Protein AF-A0A1G5RJB8-F1 (afdb_monomer_lite)

InterPro domains:
  IPR000477 Reverse transcriptase domain [PS50878] (1-138)

Organism: NCBI:txid1156985

Foldseek 3Di:
DDPVVVCPVVPDDDDDDDDPDDDDPDDDDDDDDDDDDDDPDPFAQDQDDPPPPCNQVVLVVQLVQLVVQLVVQADPAKDWDDDRLFIDIDHDDLCRRVRSVVSSQVSCCPRPNHRHHDDDPDHDDDQQVWDDDPQWTWHWDDDPPDIDIQIHGHVVLLVVLLVVVLVLLVQLAPDPPHDPVSNVVSLVVNLVSLVVSLVSRVVHPCSLVSSVVSVCVSCVPPDPVSVVSVVVSSVVVD

pLDDT: mean 75.1, std 18.89, range [25.67, 95.25]

Radius of gyration: 23.33 Å; chains: 1; bounding box: 45×63×60 Å

Sequence (238 aa):
MSPTNILHEQLHMLPRAVVESSVLSSGVLMRTSGGAALSRNLLDRFGVPQGSALSSFLSEYIVGQIMSEAETLALCGQVMIAYCDNIAVFGQNREDVNSLAEPLVSAARCSPYGAFRLRRTQSTRHISQGFIFLGYRLKWHSEGRNSYVEVDVADRKKEQFQAKIAELLPHCRFTRNVTRDVREQAMQEVKGYVLGWAEAFKRADDIKGLVRELLEEVLYEETAATQFAFRSILRSLT

Secondary structure (DSSP, 8-state):
--HHHHHHHHS-----------------PPP--------S-TT--PPPPTT-TTHHHHHHHHHHHHHHHHHHTSPSS-EEEEETTEEEEE-SSHHHHHHTHHHHHHHHHH-TT--------S----TTT-EEETTEEEEEEEETTEEEEEEEE-HHHHHHHHHHHHHHHHHHS--TTS-HHHHHHHHHHHHHHHHHHHHHTTTSTTHHHHHHHHHHHHTTTS-HHHHHHHHHHHHTT-

Structure (mmCIF, N/CA/C/O backbone):
data_AF-A0A1G5RJB8-F1
#
_entry.id   AF-A0A1G5RJB8-F1
#
loop_
_atom_site.group_PDB
_atom_site.id
_atom_site.type_symbol
_atom_site.label_atom_id
_atom_site.label_alt_id
_atom_site.label_comp_id
_atom_site.label_asym_id
_atom_site.label_entity_id
_atom_site.label_seq_id
_atom_site.pdbx_PDB_ins_code
_atom_site.Cartn_x
_atom_site.Cartn_y
_atom_site.Cartn_z
_atom_site.occupancy
_atom_site.B_iso_or_equiv
_atom_site.auth_seq_id
_atom_site.auth_comp_id
_atom_site.auth_asym_id
_atom_site.auth_atom_id
_atom_site.pdbx_PDB_model_num
ATOM 1 N N . MET A 1 1 ? -0.603 -16.092 -17.360 1.00 41.19 1 MET A N 1
ATOM 2 C CA . MET A 1 1 ? -0.872 -14.653 -17.144 1.00 41.19 1 MET A CA 1
ATOM 3 C C . MET A 1 1 ? 0.359 -14.041 -16.501 1.00 41.19 1 MET A C 1
ATOM 5 O O . MET A 1 1 ? 0.921 -14.685 -15.623 1.00 41.19 1 MET A O 1
ATOM 9 N N . SER A 1 2 ? 0.835 -12.885 -16.970 1.00 36.28 2 SER A N 1
ATOM 10 C CA . SER A 1 2 ? 2.014 -12.243 -16.376 1.00 36.28 2 SER A CA 1
ATOM 11 C C . SER A 1 2 ? 1.648 -11.562 -15.046 1.00 36.28 2 SER A C 1
ATOM 13 O O . SER A 1 2 ? 0.521 -11.079 -14.904 1.00 36.28 2 SER A O 1
ATOM 15 N N . PRO A 1 3 ? 2.584 -11.466 -14.082 1.00 41.78 3 PRO A N 1
ATOM 16 C CA . PRO A 1 3 ? 2.379 -10.730 -12.828 1.00 41.78 3 PRO A CA 1
ATOM 17 C C . PRO A 1 3 ? 1.938 -9.275 -13.048 1.00 41.78 3 PRO A C 1
ATOM 19 O O . PRO A 1 3 ? 1.193 -8.709 -12.253 1.00 41.78 3 PRO A O 1
ATOM 22 N N . THR A 1 4 ? 2.370 -8.684 -14.161 1.00 46.88 4 THR A N 1
ATOM 23 C CA . THR A 1 4 ? 2.036 -7.321 -14.574 1.00 46.88 4 THR A CA 1
ATOM 24 C C . THR A 1 4 ? 0.564 -7.165 -14.925 1.00 46.88 4 THR A C 1
ATOM 26 O O . THR A 1 4 ? -0.051 -6.204 -14.477 1.00 46.88 4 THR A O 1
ATOM 29 N N . ASN A 1 5 ? -0.031 -8.134 -15.624 1.00 44.84 5 ASN A N 1
ATOM 30 C CA . ASN A 1 5 ? -1.451 -8.083 -15.975 1.00 44.84 5 ASN A CA 1
ATOM 31 C C . ASN A 1 5 ? -2.337 -8.189 -14.727 1.00 44.84 5 ASN A C 1
ATOM 33 O O . ASN A 1 5 ? -3.339 -7.495 -14.632 1.00 44.84 5 ASN A O 1
ATOM 37 N N . ILE A 1 6 ? -1.923 -8.974 -13.728 1.00 51.41 6 ILE A N 1
ATOM 38 C CA . ILE A 1 6 ? -2.662 -9.125 -12.466 1.00 51.41 6 ILE A CA 1
ATOM 39 C C . ILE A 1 6 ? -2.595 -7.839 -11.636 1.00 51.41 6 ILE A C 1
ATOM 41 O O . ILE A 1 6 ? -3.611 -7.405 -11.105 1.00 51.41 6 ILE A O 1
ATOM 45 N N . LEU A 1 7 ? -1.434 -7.182 -11.558 1.00 48.56 7 LEU A N 1
ATOM 46 C CA . LEU A 1 7 ? -1.316 -5.894 -10.863 1.00 48.56 7 LEU A CA 1
ATOM 47 C C . LEU A 1 7 ? -2.134 -4.795 -11.557 1.00 48.56 7 LEU A C 1
ATOM 49 O O . LEU A 1 7 ? -2.772 -3.996 -10.876 1.00 48.56 7 LEU A O 1
ATOM 53 N N . HIS A 1 8 ? -2.170 -4.796 -12.891 1.00 49.69 8 HIS A N 1
ATOM 54 C CA . HIS A 1 8 ? -2.945 -3.841 -13.683 1.00 49.69 8 HIS A CA 1
ATOM 55 C C . HIS A 1 8 ? -4.465 -4.075 -13.589 1.00 49.69 8 HIS A C 1
ATOM 57 O O . HIS A 1 8 ? -5.236 -3.120 -13.574 1.00 49.69 8 HIS A O 1
ATOM 63 N N . GLU A 1 9 ? -4.907 -5.335 -13.498 1.00 51.09 9 GLU A N 1
ATOM 64 C CA . GLU A 1 9 ? -6.321 -5.712 -13.342 1.00 51.09 9 GLU A CA 1
ATOM 65 C C . GLU A 1 9 ? -6.813 -5.569 -11.891 1.00 51.09 9 GLU A C 1
ATOM 67 O O . GLU A 1 9 ? -7.968 -5.220 -11.644 1.00 51.09 9 GLU A O 1
ATOM 72 N N . GLN A 1 10 ? -5.952 -5.810 -10.898 1.00 48.25 10 GLN A N 1
ATOM 73 C CA . GLN A 1 10 ? -6.327 -5.746 -9.482 1.00 48.25 10 GLN A CA 1
ATOM 74 C C . GLN A 1 10 ? -6.179 -4.344 -8.875 1.00 48.25 10 GLN A C 1
ATOM 76 O O . GLN A 1 10 ? -6.806 -4.040 -7.858 1.00 48.25 10 GLN A O 1
ATOM 81 N N . LEU A 1 11 ? -5.429 -3.440 -9.496 1.00 42.50 11 LEU A N 1
ATOM 82 C CA . LEU A 1 11 ? -5.360 -2.038 -9.092 1.00 42.50 11 LEU A CA 1
ATOM 83 C C . LEU A 1 11 ? -6.133 -1.204 -10.115 1.00 42.50 11 LEU A C 1
ATOM 85 O O . LEU A 1 11 ? -5.550 -0.608 -11.012 1.00 42.50 11 LEU A O 1
ATOM 89 N N . HIS A 1 12 ? -7.467 -1.185 -9.997 1.00 39.94 12 HIS A N 1
ATOM 90 C CA . HIS A 1 12 ? -8.304 -0.327 -10.836 1.00 39.94 12 HIS A CA 1
ATOM 91 C C . HIS A 1 12 ? -7.813 1.122 -10.722 1.00 39.94 12 HIS A C 1
ATOM 93 O O . HIS A 1 12 ? -7.956 1.748 -9.669 1.00 39.94 12 HIS A O 1
ATOM 99 N N . MET A 1 13 ? -7.265 1.659 -11.814 1.00 40.34 13 MET A N 1
ATOM 100 C CA . MET A 1 13 ? -7.049 3.091 -11.957 1.00 40.34 13 MET A CA 1
ATOM 101 C C . MET A 1 13 ? -8.421 3.760 -11.931 1.00 40.34 13 MET A C 1
ATOM 103 O O . MET A 1 13 ? -9.239 3.561 -12.829 1.00 40.34 13 MET A O 1
ATOM 107 N N . LEU A 1 14 ? -8.713 4.515 -10.876 1.00 38.12 14 LEU A N 1
ATOM 108 C CA . LEU A 1 14 ? -9.891 5.372 -10.863 1.00 38.12 14 LEU A CA 1
ATOM 109 C C . LEU A 1 14 ? -9.617 6.546 -11.811 1.00 38.12 14 LEU A C 1
ATOM 111 O O . LEU A 1 14 ? -8.702 7.324 -11.532 1.00 38.12 14 LEU A O 1
ATOM 115 N N . PRO A 1 15 ? -10.395 6.740 -12.891 1.00 39.59 15 PRO A N 1
ATOM 116 C CA . PRO A 1 15 ? -10.283 7.959 -13.662 1.00 39.59 15 PRO A CA 1
ATOM 117 C C . PRO A 1 15 ? -10.956 9.057 -12.839 1.00 39.59 15 PRO A C 1
ATOM 119 O O . PRO A 1 15 ? -12.180 9.091 -12.698 1.00 39.59 15 PRO A O 1
ATOM 122 N N . ARG A 1 16 ? -10.172 9.966 -12.258 1.00 39.16 16 ARG A N 1
ATOM 123 C CA . ARG A 1 16 ? -10.708 11.243 -11.785 1.00 39.16 16 ARG A CA 1
ATOM 124 C C . ARG A 1 16 ? -10.115 12.373 -12.613 1.00 39.16 16 ARG A C 1
ATOM 126 O O . ARG A 1 16 ? -8.952 12.714 -12.455 1.00 39.16 16 ARG A O 1
ATOM 133 N N . ALA A 1 17 ? -11.017 12.949 -13.408 1.00 39.84 17 ALA A N 1
ATOM 134 C CA . ALA A 1 17 ? -10.921 14.164 -14.212 1.00 39.84 17 ALA A CA 1
ATOM 135 C C . ALA A 1 17 ? -10.428 13.981 -15.659 1.00 39.84 17 ALA A C 1
ATOM 137 O O . ALA A 1 17 ? -9.239 13.918 -15.948 1.00 39.84 17 ALA A O 1
ATOM 138 N N . VAL A 1 18 ? -11.402 13.986 -16.575 1.00 38.38 18 VAL A N 1
ATOM 139 C CA . VAL A 1 18 ? -11.222 14.417 -17.965 1.00 38.38 18 VAL A CA 1
ATOM 140 C C . VAL A 1 18 ? -11.016 15.931 -17.929 1.00 38.38 18 VAL A C 1
ATOM 142 O O . VAL A 1 18 ? -11.872 16.655 -17.422 1.00 38.38 18 VAL A O 1
ATOM 145 N N . VAL A 1 19 ? -9.883 16.416 -18.427 1.00 36.91 19 VAL A N 1
ATOM 146 C CA . VAL A 1 19 ? -9.659 17.851 -18.638 1.00 36.91 19 VAL A CA 1
ATOM 147 C C . VAL A 1 19 ? -9.897 18.132 -20.120 1.00 36.91 19 VAL A C 1
ATOM 149 O O . VAL A 1 19 ? -9.091 17.739 -20.956 1.00 36.91 19 VAL A O 1
ATOM 152 N N . GLU A 1 20 ? -11.017 18.783 -20.449 1.00 32.12 20 GLU A N 1
ATOM 153 C CA . GLU A 1 20 ? -11.415 19.081 -21.839 1.00 32.12 20 GLU A CA 1
ATOM 154 C C . GLU A 1 20 ? -10.656 20.267 -22.469 1.00 32.12 20 GLU A C 1
ATOM 156 O O . GLU A 1 20 ? -10.606 20.368 -23.690 1.00 32.12 20 GLU A O 1
ATOM 161 N N . SER A 1 21 ? -10.005 21.144 -21.690 1.00 25.67 21 SER A N 1
ATOM 162 C CA . SER A 1 21 ? -8.920 22.020 -22.178 1.00 25.67 21 SER A CA 1
ATOM 163 C C . SER A 1 21 ? -8.155 22.678 -21.022 1.00 25.67 21 SER A C 1
ATOM 165 O O . SER A 1 21 ? -8.685 22.846 -19.922 1.00 25.67 21 SER A O 1
ATOM 167 N N . SER A 1 22 ? -6.904 23.083 -21.257 1.00 30.44 22 SER A N 1
ATOM 168 C CA . SER A 1 22 ? -6.143 23.957 -20.352 1.00 30.44 22 SER A CA 1
ATOM 169 C C . SER A 1 22 ? -5.130 24.781 -21.148 1.00 30.44 22 SER A C 1
ATOM 171 O O . SER A 1 22 ? -4.275 24.222 -21.830 1.00 30.44 22 SER A O 1
ATOM 173 N N . VAL A 1 23 ? -5.234 26.111 -21.066 1.00 26.94 23 VAL A N 1
ATOM 174 C CA . VAL A 1 23 ? -4.373 27.085 -21.759 1.00 26.94 23 VAL A CA 1
ATOM 175 C C . VAL A 1 23 ? -3.827 28.080 -20.732 1.00 26.94 23 VAL A C 1
ATOM 177 O O . VAL A 1 23 ? -4.581 28.575 -19.898 1.00 26.94 23 VAL A O 1
ATOM 180 N N . LEU A 1 24 ? -2.535 28.410 -20.810 1.00 29.48 24 LEU A N 1
ATOM 181 C CA . LEU A 1 24 ? -1.914 29.517 -20.072 1.00 29.48 24 LEU A CA 1
ATOM 182 C C . LEU A 1 24 ? -1.264 30.475 -21.075 1.00 29.48 24 LEU A C 1
ATOM 184 O O . LEU A 1 24 ? -0.387 30.062 -21.830 1.00 29.48 24 LEU A O 1
ATOM 188 N N . SER A 1 25 ? -1.688 31.743 -21.085 1.00 34.19 25 SER A N 1
ATOM 189 C CA . SER A 1 25 ? -1.164 32.758 -22.015 1.00 34.19 25 SER A CA 1
ATOM 190 C C . SER A 1 25 ? 0.020 33.569 -21.468 1.00 34.19 25 SER A C 1
ATOM 192 O O . SER A 1 25 ? 0.812 34.045 -22.268 1.00 34.19 25 SER A O 1
ATOM 194 N N . SER A 1 26 ? 0.198 33.703 -20.146 1.00 42.53 26 SER A N 1
ATOM 195 C CA . SER A 1 26 ? 1.423 34.206 -19.480 1.00 42.53 26 SER A CA 1
ATOM 196 C C . SER A 1 26 ? 1.192 34.377 -17.970 1.00 42.53 26 SER A C 1
ATOM 198 O O . SER A 1 26 ? 0.084 34.742 -17.586 1.00 42.53 26 SER A O 1
ATOM 200 N N . GLY A 1 27 ? 2.238 34.247 -17.136 1.00 36.59 27 GLY A N 1
ATOM 201 C CA . GLY A 1 27 ? 2.328 34.991 -15.864 1.00 36.59 27 GLY A CA 1
ATOM 202 C C . GLY A 1 27 ? 2.711 34.210 -14.597 1.00 36.59 27 GLY A C 1
ATOM 203 O O . GLY A 1 27 ? 1.860 33.615 -13.955 1.00 36.59 27 GLY A O 1
ATOM 204 N N . VAL A 1 28 ? 3.999 34.292 -14.238 1.00 41.47 28 VAL A N 1
ATOM 205 C CA . VAL A 1 28 ? 4.598 34.379 -12.882 1.00 41.47 28 VAL A CA 1
ATOM 206 C C . VAL A 1 28 ? 3.906 33.636 -11.718 1.00 41.47 28 VAL A C 1
ATOM 208 O O . VAL A 1 28 ? 2.878 34.064 -11.201 1.00 41.47 28 VAL A O 1
ATOM 211 N N . LEU A 1 29 ? 4.578 32.607 -11.186 1.00 39.56 29 LEU A N 1
ATOM 212 C CA . LEU A 1 29 ? 4.237 31.974 -9.905 1.00 39.56 29 LEU A CA 1
ATOM 213 C C . LEU A 1 29 ? 4.783 32.784 -8.714 1.00 39.56 29 LEU A C 1
ATOM 215 O O . LEU A 1 29 ? 5.968 33.115 -8.650 1.00 39.56 29 LEU A O 1
ATOM 219 N N . MET A 1 30 ? 3.885 33.110 -7.783 1.00 35.19 30 MET A N 1
ATOM 220 C CA . MET A 1 30 ? 4.123 33.922 -6.588 1.00 35.19 30 MET A CA 1
ATOM 221 C C . MET A 1 30 ? 5.017 33.256 -5.527 1.00 35.19 30 MET A C 1
ATOM 223 O O . MET A 1 30 ? 5.038 32.039 -5.360 1.00 35.19 30 MET A O 1
ATOM 227 N N . ARG A 1 31 ? 5.705 34.125 -4.770 1.00 36.84 31 ARG A N 1
ATOM 228 C CA . ARG A 1 31 ? 6.511 33.863 -3.565 1.00 36.84 31 ARG A CA 1
ATOM 229 C C . ARG A 1 31 ? 5.706 33.216 -2.432 1.00 36.84 31 ARG A C 1
ATOM 231 O O . ARG A 1 31 ? 4.633 33.704 -2.092 1.00 36.84 31 ARG A O 1
ATOM 238 N N . THR A 1 32 ? 6.347 32.304 -1.700 1.00 35.38 32 THR A N 1
ATOM 239 C CA . THR A 1 32 ? 6.078 32.075 -0.269 1.00 35.38 32 THR A CA 1
ATOM 240 C C . THR A 1 32 ? 7.332 32.385 0.551 1.00 35.38 32 THR A C 1
ATOM 242 O O . THR A 1 32 ? 8.445 32.004 0.197 1.00 35.38 32 THR A O 1
ATOM 245 N N . SER A 1 33 ? 7.140 33.150 1.620 1.00 37.06 33 SER A N 1
ATOM 246 C CA . SER A 1 33 ? 8.139 33.723 2.524 1.00 37.06 33 SER A CA 1
ATOM 247 C C . SER A 1 33 ? 8.820 32.695 3.438 1.00 37.06 33 SER A C 1
ATOM 249 O O . SER A 1 33 ? 8.134 31.946 4.127 1.00 37.06 33 SER A O 1
ATOM 251 N N . GLY A 1 34 ? 10.156 32.746 3.518 1.00 31.97 34 GLY A N 1
ATOM 252 C CA . GLY A 1 34 ? 10.977 32.026 4.504 1.00 31.97 34 GLY A CA 1
ATOM 253 C C . GLY A 1 34 ? 12.479 32.160 4.212 1.00 31.97 34 GLY A C 1
ATOM 254 O O . GLY A 1 34 ? 12.969 31.586 3.250 1.00 31.97 34 GLY A O 1
ATOM 255 N N . GLY A 1 35 ? 13.182 32.975 5.001 1.00 31.83 35 GLY A N 1
ATOM 256 C CA . GLY A 1 35 ? 14.553 33.477 4.808 1.00 31.83 35 GLY A CA 1
ATOM 257 C C . GLY A 1 35 ? 15.685 32.486 4.468 1.00 31.83 35 GLY A C 1
ATOM 258 O O . GLY A 1 35 ? 15.974 31.565 5.217 1.00 31.83 35 GLY A O 1
ATOM 259 N N . ALA A 1 36 ? 16.373 32.822 3.371 1.00 36.00 36 ALA A N 1
ATOM 260 C CA . ALA A 1 36 ? 17.824 32.936 3.160 1.00 36.00 36 ALA A CA 1
ATOM 261 C C . ALA A 1 36 ? 18.797 31.792 3.535 1.00 36.00 36 ALA A C 1
ATOM 263 O O . ALA A 1 36 ? 19.291 31.708 4.654 1.00 36.00 36 ALA A O 1
ATOM 264 N N . ALA A 1 37 ? 19.300 31.125 2.489 1.00 33.66 37 ALA A N 1
ATOM 265 C CA . ALA A 1 37 ? 20.739 31.065 2.212 1.00 33.66 37 ALA A CA 1
ATOM 266 C C . ALA A 1 37 ? 20.953 31.037 0.687 1.00 33.66 37 ALA A C 1
ATOM 268 O O . ALA A 1 37 ? 20.651 30.058 0.010 1.00 33.66 37 ALA A O 1
ATOM 269 N N . LEU A 1 38 ? 21.435 32.153 0.137 1.00 43.19 38 LEU A N 1
ATOM 270 C CA . LEU A 1 38 ? 21.856 32.275 -1.257 1.00 43.19 38 LEU A CA 1
ATOM 271 C C . LEU A 1 38 ? 23.136 31.454 -1.460 1.00 43.19 38 LEU A C 1
ATOM 273 O O . LEU A 1 38 ? 24.225 31.905 -1.117 1.00 43.19 38 LEU A O 1
ATOM 277 N N . SER A 1 39 ? 23.006 30.260 -2.035 1.00 33.78 39 SER A N 1
ATOM 278 C CA . SER A 1 39 ? 24.122 29.527 -2.631 1.00 33.78 39 SER A CA 1
ATOM 279 C C . SER A 1 39 ? 23.684 28.933 -3.969 1.00 33.78 39 SER A C 1
ATOM 281 O O . SER A 1 39 ? 22.537 28.533 -4.149 1.00 33.78 39 SER A O 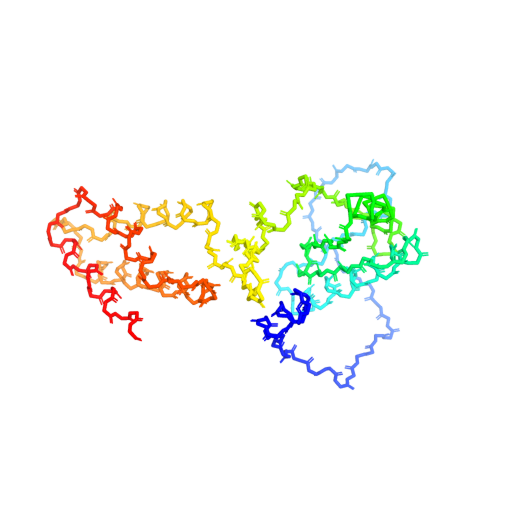1
ATOM 283 N N . ARG A 1 40 ? 24.590 28.986 -4.942 1.00 34.50 40 ARG A N 1
ATOM 284 C CA . ARG A 1 40 ? 24.396 28.813 -6.389 1.00 34.50 40 ARG A CA 1
ATOM 285 C C . ARG A 1 40 ? 23.768 27.467 -6.805 1.00 34.50 40 ARG A C 1
ATOM 287 O O . ARG A 1 40 ? 24.491 26.606 -7.278 1.00 34.50 40 ARG A O 1
ATOM 294 N N . ASN A 1 41 ? 22.444 27.325 -6.724 1.00 35.28 41 ASN A N 1
ATOM 295 C CA . ASN A 1 41 ? 21.658 26.294 -7.424 1.00 35.28 41 ASN A CA 1
ATOM 296 C C . ASN A 1 41 ? 20.288 26.870 -7.834 1.00 35.28 41 ASN A C 1
ATOM 298 O O . ASN A 1 41 ? 19.253 26.548 -7.265 1.00 35.28 41 ASN A O 1
ATOM 302 N N . LEU A 1 42 ? 20.266 27.747 -8.841 1.00 37.88 42 LEU A N 1
ATOM 303 C CA . LEU A 1 42 ? 19.040 28.344 -9.407 1.00 37.88 42 LEU A CA 1
ATOM 304 C C . LEU A 1 42 ? 18.163 27.348 -10.208 1.00 37.88 42 LEU A C 1
ATOM 306 O O . LEU A 1 42 ? 17.279 27.768 -10.950 1.00 37.88 42 LEU A O 1
ATOM 310 N N . LEU A 1 43 ? 18.404 26.040 -10.079 1.00 44.38 43 LEU A N 1
ATOM 311 C CA . LEU A 1 43 ? 17.702 24.971 -10.800 1.00 44.38 43 LEU A CA 1
ATOM 312 C C . LEU A 1 43 ? 16.994 23.964 -9.884 1.00 44.38 43 LEU A C 1
ATOM 314 O O . LEU A 1 43 ? 16.414 23.006 -10.395 1.00 44.38 43 LEU A O 1
ATOM 318 N N . ASP A 1 44 ? 16.963 24.187 -8.568 1.00 41.81 44 ASP A N 1
ATOM 319 C CA . ASP A 1 44 ? 16.026 23.457 -7.711 1.00 41.81 44 ASP A CA 1
ATOM 320 C C . ASP A 1 44 ? 14.625 24.034 -7.948 1.00 41.81 44 ASP A C 1
ATOM 322 O O . ASP A 1 44 ? 14.177 24.982 -7.300 1.00 41.81 44 ASP A O 1
ATOM 326 N N . ARG A 1 45 ? 13.941 23.496 -8.965 1.00 55.28 45 ARG A N 1
ATOM 327 C CA . ARG A 1 45 ? 12.518 23.749 -9.186 1.00 55.28 45 ARG A CA 1
ATOM 328 C C . ARG A 1 45 ? 11.780 23.255 -7.944 1.00 55.28 45 ARG A C 1
ATOM 330 O O . ARG A 1 45 ? 11.809 22.068 -7.628 1.00 55.28 45 ARG A O 1
ATOM 337 N N . PHE A 1 46 ? 11.174 24.182 -7.208 1.00 60.81 46 PHE A N 1
ATOM 338 C CA . PHE A 1 46 ? 10.405 23.860 -6.011 1.00 60.81 46 PHE A CA 1
ATOM 339 C C . PHE A 1 46 ? 9.270 22.884 -6.349 1.00 60.81 46 PHE A C 1
ATOM 341 O O . PHE A 1 46 ? 8.655 22.975 -7.413 1.00 60.81 46 PHE A O 1
ATOM 348 N N . GLY A 1 47 ? 9.017 21.940 -5.439 1.00 63.91 47 GLY A N 1
ATOM 349 C CA . GLY A 1 47 ? 7.992 20.912 -5.609 1.00 63.91 47 GLY A CA 1
ATOM 350 C C . GLY A 1 47 ? 6.583 21.489 -5.765 1.00 63.91 47 GLY A C 1
ATOM 351 O O . GLY A 1 47 ? 6.292 22.612 -5.349 1.00 63.91 47 GLY A O 1
ATOM 352 N N . VAL A 1 48 ? 5.687 20.698 -6.354 1.00 69.44 48 VAL A N 1
ATOM 353 C CA . VAL A 1 48 ? 4.266 21.051 -6.445 1.00 69.44 48 VAL A CA 1
ATOM 354 C C . VAL A 1 48 ? 3.660 21.054 -5.033 1.00 69.44 48 VAL A C 1
ATOM 356 O O . VAL A 1 48 ? 3.926 20.121 -4.270 1.00 69.44 48 VAL A O 1
ATOM 359 N N . PRO A 1 49 ? 2.833 22.053 -4.661 1.00 72.94 49 PRO A N 1
ATOM 360 C CA . PRO A 1 49 ? 2.145 22.056 -3.375 1.00 72.94 49 PRO A CA 1
ATOM 361 C C . PRO A 1 49 ? 1.361 20.759 -3.142 1.00 72.94 49 PRO A C 1
ATOM 363 O O . PRO A 1 49 ? 0.505 20.381 -3.951 1.00 72.94 49 PRO A O 1
ATOM 366 N N . GLN A 1 50 ? 1.644 20.089 -2.022 1.00 71.12 50 GLN A N 1
ATOM 367 C CA . GLN A 1 50 ? 0.909 18.896 -1.607 1.00 71.12 50 GLN A CA 1
ATOM 368 C C . GLN A 1 50 ? -0.558 19.259 -1.347 1.00 71.12 50 GLN A C 1
ATOM 370 O O . GLN A 1 50 ? -0.851 20.235 -0.660 1.00 71.12 50 GLN A O 1
ATOM 375 N N . GLY A 1 51 ? -1.479 18.485 -1.925 1.00 71.44 51 GLY A N 1
ATOM 376 C CA . GLY A 1 51 ? -2.922 18.733 -1.837 1.00 71.44 51 GLY A CA 1
ATOM 377 C C . GLY A 1 51 ? -3.510 19.535 -3.003 1.00 71.44 51 GLY A C 1
ATOM 378 O O . GLY A 1 51 ? -4.728 19.674 -3.080 1.00 71.44 51 GLY A O 1
ATOM 379 N N . SER A 1 52 ? -2.691 20.015 -3.948 1.00 79.31 52 SER A N 1
ATOM 380 C CA . SER A 1 52 ? -3.208 20.543 -5.218 1.00 79.31 52 SER A CA 1
ATOM 381 C C . SER A 1 52 ? -3.855 19.423 -6.037 1.00 79.31 52 SER A C 1
ATOM 383 O O . SER A 1 52 ? -3.274 18.344 -6.169 1.00 79.31 52 SER A O 1
ATOM 385 N N . ALA A 1 53 ? -5.010 19.689 -6.652 1.00 78.50 53 ALA A N 1
ATOM 386 C CA . ALA A 1 53 ? -5.707 18.724 -7.508 1.00 78.50 53 ALA A CA 1
ATOM 387 C C . ALA A 1 53 ? -4.839 18.223 -8.680 1.00 78.50 53 ALA A C 1
ATOM 389 O O . ALA A 1 53 ? -4.993 17.089 -9.118 1.00 78.50 53 ALA A O 1
ATOM 390 N N . LEU A 1 54 ? -3.895 19.046 -9.153 1.00 81.75 54 LEU A N 1
ATOM 391 C CA . LEU A 1 54 ? -2.975 18.694 -10.239 1.00 81.75 54 LEU A CA 1
ATOM 392 C C . LEU A 1 54 ? -1.700 17.989 -9.758 1.00 81.75 54 LEU A C 1
ATOM 394 O O . LEU A 1 54 ? -0.939 17.487 -10.580 1.00 81.75 54 LEU A O 1
ATOM 398 N N . SER A 1 55 ? -1.434 17.951 -8.449 1.00 80.75 55 SER A N 1
ATOM 399 C CA . SER A 1 55 ? -0.173 17.408 -7.926 1.00 80.75 55 SER A CA 1
ATOM 400 C C . SER A 1 55 ? -0.000 15.914 -8.206 1.00 80.75 55 SER A C 1
ATOM 402 O O . SER A 1 55 ? 1.098 15.499 -8.576 1.00 80.75 55 SER A O 1
ATOM 404 N N . SER A 1 56 ? -1.069 15.118 -8.107 1.00 81.06 56 SER A N 1
ATOM 405 C CA . SER A 1 56 ? -1.047 13.684 -8.427 1.00 81.06 56 SER A CA 1
ATOM 406 C C . SER A 1 56 ? -0.802 13.439 -9.913 1.00 81.06 56 SER A C 1
ATOM 408 O O . SER A 1 56 ? 0.088 12.668 -10.257 1.00 81.06 56 SER A O 1
ATOM 410 N N . PHE A 1 57 ? -1.520 14.157 -10.782 1.00 84.31 57 PHE A N 1
ATOM 411 C CA . PHE A 1 57 ? -1.360 14.057 -12.233 1.00 84.31 57 PHE A CA 1
ATOM 412 C C . PHE A 1 57 ? 0.061 14.421 -12.674 1.00 84.31 57 PHE A C 1
ATOM 414 O O . PHE A 1 57 ? 0.693 13.686 -13.426 1.00 84.31 57 PHE A O 1
ATOM 421 N N . LEU A 1 58 ? 0.596 15.537 -12.169 1.00 84.81 58 LEU A N 1
ATOM 422 C CA . LEU A 1 58 ? 1.962 15.952 -12.481 1.00 84.81 58 LEU A CA 1
ATOM 423 C C . LEU A 1 58 ? 2.990 14.935 -11.978 1.00 84.81 58 LEU A C 1
ATOM 425 O O . LEU A 1 58 ? 3.958 14.666 -12.681 1.00 84.81 58 LEU A O 1
ATOM 429 N N . SER A 1 59 ? 2.777 14.352 -10.795 1.00 84.56 59 SER A N 1
ATOM 430 C CA . SER A 1 59 ? 3.676 13.325 -10.253 1.00 84.56 59 SER A CA 1
ATOM 431 C C . SER A 1 59 ? 3.704 12.082 -11.142 1.00 84.56 59 SER A C 1
ATOM 433 O O . SER A 1 59 ? 4.781 11.592 -11.470 1.00 84.56 59 SER A O 1
ATOM 435 N N . GLU A 1 60 ? 2.537 11.610 -11.580 1.00 87.56 60 GLU A N 1
ATOM 436 C CA . GLU A 1 60 ? 2.415 10.461 -12.480 1.00 87.56 60 GLU A CA 1
ATOM 437 C C . GLU A 1 60 ? 3.041 10.741 -13.851 1.00 87.56 60 GLU A C 1
ATOM 439 O O . GLU A 1 60 ? 3.832 9.939 -14.343 1.00 87.56 60 GLU A O 1
ATOM 444 N N . TYR A 1 61 ? 2.773 11.913 -14.431 1.00 87.88 61 TYR A N 1
ATOM 445 C CA . TYR A 1 61 ? 3.352 12.316 -15.710 1.00 87.88 61 TYR A CA 1
ATOM 446 C C . TYR A 1 61 ? 4.885 12.395 -15.657 1.00 87.88 61 TYR A C 1
ATOM 448 O O . TYR A 1 61 ? 5.567 11.857 -16.529 1.00 87.88 61 TYR A O 1
ATOM 456 N N . ILE A 1 62 ? 5.445 13.028 -14.620 1.00 89.00 62 ILE A N 1
ATOM 457 C CA . ILE A 1 62 ? 6.900 13.152 -14.442 1.00 89.00 62 ILE A CA 1
ATOM 458 C C . ILE A 1 62 ? 7.545 11.773 -14.288 1.00 89.00 62 ILE A C 1
ATOM 460 O O . ILE A 1 62 ? 8.557 11.494 -14.931 1.00 89.00 62 ILE A O 1
ATOM 464 N N . VAL A 1 63 ? 6.964 10.901 -13.460 1.00 89.19 63 VAL A N 1
ATOM 465 C CA . VAL A 1 63 ? 7.504 9.555 -13.235 1.00 89.19 63 VAL A CA 1
ATOM 466 C C . VAL A 1 63 ? 7.391 8.699 -14.494 1.00 89.19 63 VAL A C 1
ATOM 468 O O . VAL A 1 63 ? 8.347 8.004 -14.827 1.00 89.19 63 VAL A O 1
ATOM 471 N N . GLY A 1 64 ? 6.299 8.822 -15.251 1.00 89.12 64 GLY A N 1
ATOM 472 C CA . GLY A 1 64 ? 6.149 8.174 -16.554 1.00 89.12 64 GLY A CA 1
ATOM 473 C C . GLY A 1 64 ? 7.227 8.596 -17.558 1.00 89.12 64 GLY A C 1
ATOM 474 O O . GLY A 1 64 ? 7.783 7.745 -18.248 1.00 89.12 64 GLY A O 1
ATOM 475 N N . GLN A 1 65 ? 7.589 9.883 -17.600 1.00 89.62 65 GLN A N 1
ATOM 476 C CA . GLN A 1 65 ? 8.690 10.371 -18.444 1.00 89.62 65 GLN A CA 1
ATOM 477 C C . GLN A 1 65 ? 10.048 9.804 -18.004 1.00 89.62 65 GLN A C 1
ATOM 479 O O . GLN A 1 65 ? 10.801 9.317 -18.841 1.00 89.62 65 GLN A O 1
ATOM 484 N N . ILE A 1 66 ? 10.336 9.802 -16.696 1.00 89.56 66 ILE A N 1
ATOM 485 C CA . ILE A 1 66 ? 11.573 9.222 -16.142 1.00 89.56 66 ILE A CA 1
ATOM 486 C C . ILE A 1 66 ? 11.679 7.731 -16.486 1.00 89.56 66 ILE A C 1
ATOM 488 O O . ILE A 1 66 ? 12.747 7.254 -16.862 1.00 89.56 66 ILE A O 1
ATOM 492 N N . MET A 1 67 ? 10.574 6.994 -16.362 1.00 89.69 67 MET A N 1
ATOM 493 C CA . MET A 1 67 ? 10.512 5.579 -16.721 1.00 89.69 67 MET A CA 1
ATOM 494 C C . MET A 1 67 ? 10.746 5.368 -18.213 1.00 89.69 67 MET A C 1
ATOM 496 O O . MET A 1 67 ? 11.586 4.552 -18.574 1.00 89.69 67 MET A O 1
ATOM 500 N N . SER A 1 68 ? 10.064 6.129 -19.070 1.00 89.19 68 SER A N 1
ATOM 501 C CA . SER A 1 68 ? 10.223 6.019 -20.520 1.00 89.19 68 SER A CA 1
ATOM 502 C C . SER A 1 68 ? 11.662 6.303 -20.955 1.00 89.19 68 SER A C 1
ATOM 504 O O . SER A 1 68 ? 12.222 5.551 -21.746 1.00 89.19 68 SER A O 1
ATOM 506 N N . GLU A 1 69 ? 12.302 7.329 -20.390 1.00 88.69 69 GLU A N 1
ATOM 507 C CA . GLU A 1 69 ? 13.709 7.630 -20.660 1.00 88.69 69 GLU A CA 1
ATOM 508 C C . GLU A 1 69 ? 14.628 6.494 -20.189 1.00 88.69 69 GLU A C 1
ATOM 510 O O . GLU A 1 69 ? 15.504 6.054 -20.935 1.00 88.69 69 GLU A O 1
ATOM 515 N N . ALA A 1 70 ? 14.394 5.945 -18.995 1.00 86.94 70 ALA A N 1
ATOM 516 C CA . ALA A 1 70 ? 15.165 4.814 -18.491 1.00 86.94 70 ALA A CA 1
ATOM 517 C C . ALA A 1 70 ? 15.010 3.547 -19.353 1.00 86.94 70 ALA A C 1
ATOM 519 O O . ALA A 1 70 ? 15.991 2.825 -19.533 1.00 86.94 70 ALA A O 1
ATOM 520 N N . GLU A 1 71 ? 13.827 3.289 -19.923 1.00 85.81 71 GLU A N 1
ATOM 521 C CA . GLU A 1 71 ? 13.591 2.162 -20.841 1.00 85.81 71 GLU A CA 1
ATOM 522 C C . GLU A 1 71 ? 14.415 2.277 -22.120 1.00 85.81 71 GLU A C 1
ATOM 524 O O . GLU A 1 71 ? 14.942 1.271 -22.587 1.00 85.81 71 GLU A O 1
ATOM 529 N N . THR A 1 72 ? 14.600 3.488 -22.658 1.00 84.19 72 THR A N 1
ATOM 530 C CA . THR A 1 72 ? 15.436 3.680 -23.861 1.00 84.19 72 THR A CA 1
ATOM 531 C C . THR A 1 72 ? 16.906 3.320 -23.641 1.00 84.19 72 THR A C 1
ATOM 533 O O . THR A 1 72 ? 17.622 3.028 -24.598 1.00 84.19 72 THR A O 1
ATOM 536 N N . LEU A 1 73 ? 17.355 3.336 -22.385 1.00 77.06 73 LEU A N 1
ATOM 537 C CA . LEU A 1 73 ? 18.732 3.073 -21.973 1.00 77.06 73 LEU A CA 1
ATOM 538 C C . LEU A 1 73 ? 18.929 1.652 -21.418 1.00 77.06 73 LEU A C 1
ATOM 540 O O . LEU A 1 73 ? 20.060 1.265 -21.119 1.00 77.06 73 LEU A O 1
ATOM 544 N N . ALA A 1 74 ? 17.850 0.886 -21.249 1.00 74.75 74 ALA A N 1
ATOM 545 C CA . ALA A 1 74 ? 17.873 -0.443 -20.655 1.00 74.75 74 ALA A CA 1
ATOM 546 C C . ALA A 1 74 ? 17.910 -1.564 -21.704 1.00 74.75 74 ALA A C 1
ATOM 548 O O . ALA A 1 74 ? 17.646 -1.363 -22.888 1.00 74.75 74 ALA A O 1
ATOM 549 N N . LEU A 1 75 ? 18.243 -2.778 -21.252 1.00 66.94 75 LEU A N 1
ATOM 550 C CA . LEU A 1 75 ? 18.096 -3.992 -22.064 1.00 66.94 75 LEU A CA 1
ATOM 551 C C . LEU A 1 75 ? 16.603 -4.267 -22.348 1.00 66.94 75 LEU A C 1
ATOM 553 O O . LEU A 1 75 ? 15.730 -3.648 -21.753 1.00 66.94 75 LEU A O 1
ATOM 557 N N . CYS A 1 76 ? 16.288 -5.176 -23.273 1.00 65.44 76 CYS A N 1
ATOM 558 C CA . CYS A 1 76 ? 14.900 -5.572 -23.535 1.00 65.44 76 CYS A CA 1
ATOM 559 C C . CYS A 1 76 ? 14.433 -6.654 -22.545 1.00 65.44 76 CYS A C 1
ATOM 561 O O . CYS A 1 76 ? 15.175 -7.597 -22.273 1.00 65.44 76 CYS A O 1
ATOM 563 N N . GLY A 1 77 ? 13.170 -6.591 -22.104 1.00 65.69 77 GLY A N 1
ATOM 564 C CA . GLY A 1 77 ? 12.502 -7.680 -21.369 1.00 65.69 77 GLY A CA 1
ATOM 565 C C . GLY A 1 77 ? 12.143 -7.387 -19.910 1.00 65.69 77 GLY A C 1
ATOM 566 O O . GLY A 1 77 ? 11.554 -8.245 -19.250 1.00 65.69 77 GLY A O 1
ATOM 567 N N . GLN A 1 78 ? 12.457 -6.197 -19.404 1.00 77.06 78 GLN A N 1
ATOM 568 C CA . GLN A 1 78 ? 12.029 -5.725 -18.093 1.00 77.06 78 GLN A CA 1
ATOM 569 C C . GLN A 1 78 ? 10.659 -5.060 -18.175 1.00 77.06 78 GLN A C 1
ATOM 571 O O . GLN A 1 78 ? 10.283 -4.487 -19.195 1.00 77.06 78 GLN A O 1
ATOM 576 N N . VAL A 1 79 ? 9.925 -5.112 -17.068 1.00 79.81 79 VAL A N 1
ATOM 577 C CA . VAL A 1 79 ? 8.678 -4.368 -16.911 1.00 79.81 79 VAL A CA 1
ATOM 578 C C . VAL A 1 79 ? 8.772 -3.512 -15.666 1.00 79.81 79 VAL A C 1
ATOM 580 O O . VAL A 1 79 ? 9.141 -3.996 -14.596 1.00 79.81 79 VAL A O 1
ATOM 583 N N . MET A 1 80 ? 8.417 -2.243 -15.802 1.00 82.00 80 MET A N 1
ATOM 584 C CA . MET A 1 80 ? 8.329 -1.319 -14.686 1.00 82.00 80 MET A CA 1
ATOM 585 C C . MET A 1 80 ? 6.874 -1.005 -14.364 1.00 82.00 80 MET A C 1
ATOM 587 O O . MET A 1 80 ? 6.033 -0.888 -15.249 1.00 82.00 80 MET A O 1
ATOM 591 N N . ILE A 1 81 ? 6.582 -0.865 -13.077 1.00 82.25 81 ILE A N 1
ATOM 592 C CA . ILE A 1 81 ? 5.285 -0.420 -12.573 1.00 82.25 81 ILE A CA 1
ATOM 593 C C . ILE A 1 81 ? 5.556 0.730 -11.617 1.00 82.25 81 ILE A C 1
ATOM 595 O O . ILE A 1 81 ? 6.359 0.581 -10.698 1.00 82.25 81 ILE A O 1
ATOM 599 N N . ALA A 1 82 ? 4.877 1.855 -11.806 1.00 83.56 82 ALA A N 1
ATOM 600 C CA . ALA A 1 82 ? 4.944 2.976 -10.885 1.00 83.56 82 ALA A CA 1
ATOM 601 C C . ALA A 1 82 ? 3.590 3.273 -10.259 1.00 83.56 82 ALA A C 1
ATOM 603 O O . ALA A 1 82 ? 2.540 3.117 -10.877 1.00 83.56 82 ALA A O 1
ATOM 604 N N . TYR A 1 83 ? 3.645 3.739 -9.019 1.00 81.25 83 TYR A N 1
ATOM 605 C CA . TYR A 1 83 ? 2.530 4.347 -8.322 1.00 81.25 83 TYR A CA 1
ATOM 606 C C . TYR A 1 83 ? 3.043 5.609 -7.634 1.00 81.25 83 TYR A C 1
ATOM 608 O O . TYR A 1 83 ? 3.682 5.531 -6.581 1.00 81.25 83 TYR A O 1
ATOM 616 N N . CYS A 1 84 ? 2.803 6.761 -8.262 1.00 82.00 84 CYS A N 1
ATOM 617 C CA . CYS A 1 84 ? 3.436 8.029 -7.900 1.00 82.00 84 CYS A CA 1
ATOM 618 C C . CYS A 1 84 ? 4.962 7.861 -7.768 1.00 82.00 84 CYS A C 1
ATOM 620 O O . CYS A 1 84 ? 5.633 7.586 -8.753 1.00 82.00 84 CYS A O 1
ATOM 622 N N . ASP A 1 85 ? 5.512 7.980 -6.561 1.00 80.69 85 ASP A N 1
ATOM 623 C CA . ASP A 1 85 ? 6.943 7.906 -6.255 1.00 80.69 85 ASP A CA 1
ATOM 624 C C . ASP A 1 85 ? 7.481 6.479 -6.032 1.00 80.69 85 ASP A C 1
ATOM 626 O O . ASP A 1 85 ? 8.694 6.286 -5.911 1.00 80.69 85 ASP A O 1
ATOM 630 N N . ASN A 1 86 ? 6.610 5.468 -6.000 1.00 84.25 86 ASN A N 1
ATOM 631 C CA . ASN A 1 86 ? 6.996 4.076 -5.791 1.00 84.25 86 ASN A CA 1
ATOM 632 C C . ASN A 1 86 ? 7.108 3.330 -7.120 1.00 84.25 86 ASN A C 1
ATOM 634 O O . ASN A 1 86 ? 6.097 2.987 -7.729 1.00 84.25 86 ASN A O 1
ATOM 638 N N . ILE A 1 87 ? 8.339 3.022 -7.527 1.00 86.69 87 ILE A N 1
ATOM 639 C CA . ILE A 1 87 ? 8.643 2.285 -8.760 1.00 86.69 87 ILE A CA 1
ATOM 640 C C . ILE A 1 87 ? 9.087 0.859 -8.409 1.00 86.69 87 ILE A C 1
ATOM 642 O O . ILE A 1 87 ? 9.987 0.661 -7.589 1.00 86.69 87 ILE A O 1
ATOM 646 N N . ALA A 1 88 ? 8.471 -0.134 -9.043 1.00 85.31 88 ALA A N 1
ATOM 647 C CA . ALA A 1 88 ? 8.870 -1.535 -9.023 1.00 85.31 88 ALA A CA 1
ATOM 648 C C . ALA A 1 88 ? 9.398 -1.949 -10.401 1.00 85.31 88 ALA A C 1
ATOM 650 O O . ALA A 1 88 ? 8.819 -1.595 -11.425 1.00 85.31 88 ALA A O 1
ATOM 651 N N . VAL A 1 89 ? 10.484 -2.721 -10.415 1.00 85.31 89 VAL A N 1
ATOM 652 C CA . VAL A 1 89 ? 11.128 -3.225 -11.634 1.00 85.31 89 VAL A CA 1
ATOM 653 C C . VAL A 1 89 ? 11.129 -4.749 -11.598 1.00 85.31 89 VAL A C 1
ATOM 655 O O . VAL A 1 89 ? 11.580 -5.348 -10.620 1.00 85.31 89 VAL A O 1
ATOM 658 N N . PHE A 1 90 ? 10.657 -5.366 -12.675 1.00 83.31 90 PHE A N 1
ATOM 659 C CA . PHE A 1 90 ? 10.588 -6.810 -12.865 1.00 83.31 90 PHE A CA 1
ATOM 660 C C . PHE A 1 90 ? 11.446 -7.215 -14.063 1.00 83.31 90 PHE A C 1
ATOM 662 O O . PHE A 1 90 ? 11.466 -6.525 -15.076 1.00 83.31 90 PHE A O 1
ATOM 669 N N . GLY A 1 91 ? 12.143 -8.342 -13.954 1.00 81.88 91 GLY A N 1
ATOM 670 C CA . GLY A 1 91 ? 12.998 -8.903 -15.002 1.00 81.88 91 GLY A CA 1
ATOM 671 C C . GLY A 1 91 ? 13.173 -10.407 -14.797 1.00 81.88 91 GLY A C 1
ATOM 672 O O . GLY A 1 91 ? 12.743 -10.937 -13.768 1.00 81.88 91 GLY A O 1
ATOM 673 N N . GLN A 1 92 ? 13.766 -11.103 -15.769 1.00 78.75 92 GLN A N 1
ATOM 674 C CA . GLN A 1 92 ? 13.914 -12.564 -15.708 1.00 78.75 92 GLN A CA 1
ATOM 675 C C . GLN A 1 92 ? 15.039 -12.979 -14.762 1.00 78.75 92 GLN A C 1
ATOM 677 O O . GLN A 1 92 ? 14.909 -13.952 -14.021 1.00 78.75 92 GLN A O 1
ATOM 682 N N . ASN A 1 93 ? 16.135 -12.226 -14.775 1.00 77.94 93 ASN A N 1
ATOM 683 C CA . ASN A 1 93 ? 17.288 -12.459 -13.920 1.00 77.94 93 ASN A CA 1
ATOM 684 C C . ASN A 1 93 ? 17.683 -11.183 -13.149 1.00 77.94 93 ASN A C 1
ATOM 686 O O . ASN A 1 93 ? 17.064 -10.118 -13.248 1.00 77.94 93 ASN A O 1
ATOM 690 N N . ARG A 1 94 ? 18.702 -11.311 -12.298 1.00 79.06 94 ARG A N 1
ATOM 691 C CA . ARG A 1 94 ? 19.158 -10.227 -11.424 1.00 79.06 94 ARG A CA 1
ATOM 692 C C . ARG A 1 94 ? 19.861 -9.128 -12.219 1.00 79.06 94 ARG A C 1
ATOM 694 O O . ARG A 1 94 ? 19.786 -7.960 -11.830 1.00 79.06 94 ARG A O 1
ATOM 701 N N . GLU A 1 95 ? 20.573 -9.504 -13.266 1.00 79.88 95 GLU A N 1
ATOM 702 C CA . GLU A 1 95 ? 21.327 -8.628 -14.150 1.00 79.88 95 GLU A CA 1
ATOM 703 C C . GLU A 1 95 ? 20.367 -7.703 -14.904 1.00 79.88 95 GLU A C 1
ATOM 705 O O . GLU A 1 95 ? 20.553 -6.488 -14.863 1.00 79.88 95 GLU A O 1
ATOM 710 N N . ASP A 1 96 ? 19.271 -8.242 -15.441 1.00 78.81 96 ASP A N 1
ATOM 711 C CA . ASP A 1 96 ? 18.207 -7.503 -16.121 1.00 78.81 96 ASP A CA 1
ATOM 712 C C . ASP A 1 96 ? 17.631 -6.416 -15.210 1.00 78.81 96 ASP A C 1
ATOM 714 O O . ASP A 1 96 ? 17.551 -5.252 -15.600 1.00 78.81 96 ASP A O 1
ATOM 718 N N . VAL A 1 97 ? 17.270 -6.768 -13.971 1.00 79.31 97 VAL A N 1
ATOM 719 C CA . VAL A 1 97 ? 16.686 -5.818 -13.009 1.00 79.31 97 VAL A CA 1
ATOM 720 C C . VAL A 1 97 ? 17.702 -4.755 -12.591 1.00 79.31 97 VAL A C 1
ATOM 722 O O . VAL A 1 97 ? 17.360 -3.582 -12.463 1.00 79.31 97 VAL A O 1
ATOM 725 N N . ASN A 1 98 ? 18.960 -5.141 -12.361 1.00 81.00 98 ASN A N 1
ATOM 726 C CA . ASN A 1 98 ? 19.989 -4.183 -11.957 1.00 81.00 98 ASN A CA 1
ATOM 727 C C . ASN A 1 98 ? 20.452 -3.291 -13.112 1.00 81.00 98 ASN A C 1
ATOM 729 O O . ASN A 1 98 ? 20.877 -2.169 -12.843 1.00 81.00 98 ASN A O 1
ATOM 733 N N . SER A 1 99 ? 20.318 -3.739 -14.363 1.00 81.81 99 SER A N 1
ATOM 734 C CA . SER A 1 99 ? 20.631 -2.924 -15.539 1.00 81.81 99 SER A CA 1
ATOM 735 C C . SER A 1 99 ? 19.754 -1.674 -15.637 1.00 81.81 99 SER A C 1
ATOM 737 O O . SER A 1 99 ? 20.214 -0.673 -16.165 1.00 81.81 99 SER A O 1
ATOM 739 N N . LEU A 1 100 ? 18.546 -1.689 -15.052 1.00 82.44 100 LEU A N 1
ATOM 740 C CA . LEU A 1 100 ? 17.631 -0.542 -15.002 1.00 82.44 100 LEU A CA 1
ATOM 741 C C . LEU A 1 100 ? 17.899 0.431 -13.847 1.00 82.44 100 LEU A C 1
ATOM 743 O O . LEU A 1 100 ? 17.400 1.554 -13.865 1.00 82.44 100 LEU A O 1
ATOM 747 N N . ALA A 1 101 ? 18.677 0.033 -12.835 1.00 82.06 101 ALA A N 1
ATOM 748 C CA . ALA A 1 101 ? 18.870 0.858 -11.646 1.00 82.06 101 ALA A CA 1
ATOM 749 C C . ALA A 1 101 ? 19.618 2.165 -11.959 1.00 82.06 101 ALA A C 1
ATOM 751 O O . ALA A 1 101 ? 19.181 3.232 -11.529 1.00 82.06 101 ALA A O 1
ATOM 752 N N . GLU A 1 102 ? 20.717 2.090 -12.716 1.00 83.81 102 GLU A N 1
ATOM 753 C CA . GLU A 1 102 ? 21.502 3.274 -13.087 1.00 83.81 102 GLU A CA 1
ATOM 754 C C . GLU A 1 102 ? 20.780 4.156 -14.122 1.00 83.81 102 GLU A C 1
ATOM 756 O O . GLU A 1 102 ? 20.687 5.360 -13.879 1.00 83.81 102 GLU A O 1
ATOM 761 N N . PRO A 1 103 ? 20.171 3.612 -15.200 1.00 87.12 103 PRO A N 1
ATOM 762 C CA . PRO A 1 103 ? 19.308 4.380 -16.096 1.00 87.12 103 PRO A CA 1
ATOM 763 C C . PRO A 1 103 ? 18.193 5.145 -15.388 1.00 87.12 103 PRO A C 1
ATOM 765 O O . PRO A 1 103 ? 18.014 6.330 -15.654 1.00 87.12 103 PRO A O 1
ATOM 768 N N . LEU A 1 104 ? 17.488 4.518 -14.438 1.00 86.38 104 LEU A N 1
ATOM 769 C CA . LEU A 1 104 ? 16.438 5.189 -13.666 1.00 86.38 104 LEU A CA 1
ATOM 770 C C . LEU A 1 104 ? 16.992 6.341 -12.828 1.00 86.38 104 LEU A C 1
ATOM 772 O O . LEU A 1 104 ? 16.411 7.424 -12.802 1.00 86.38 104 LEU A O 1
ATOM 776 N N . VAL A 1 105 ? 18.115 6.126 -12.136 1.00 86.75 105 VAL A N 1
ATOM 777 C CA . VAL A 1 105 ? 18.769 7.178 -11.344 1.00 86.75 105 VAL A CA 1
ATOM 778 C C . VAL A 1 105 ? 19.253 8.317 -12.244 1.00 86.75 105 VAL A C 1
ATOM 780 O O . VAL A 1 105 ? 19.104 9.482 -11.874 1.00 86.75 105 VAL A O 1
ATOM 783 N N . SER A 1 106 ? 19.803 7.995 -13.414 1.00 85.19 106 SER A N 1
ATOM 784 C CA . SER A 1 106 ? 20.256 8.969 -14.406 1.00 85.19 106 SER A CA 1
ATOM 785 C C . SER A 1 106 ? 19.091 9.799 -14.945 1.00 85.19 106 SER A C 1
ATOM 787 O O . SER A 1 106 ? 19.114 11.020 -14.811 1.00 85.19 106 SER A O 1
ATOM 789 N N . ALA A 1 107 ? 18.034 9.158 -15.451 1.00 87.50 107 ALA A N 1
ATOM 790 C CA . ALA A 1 107 ? 16.830 9.822 -15.959 1.00 87.50 107 ALA A CA 1
ATOM 791 C C . ALA A 1 107 ? 16.164 10.697 -14.883 1.00 87.50 107 ALA A C 1
ATOM 793 O O . ALA A 1 107 ? 15.805 11.849 -15.119 1.00 87.50 107 ALA A O 1
ATOM 794 N N . ALA A 1 108 ? 16.087 10.206 -13.644 1.00 86.81 108 ALA A N 1
ATOM 795 C CA . ALA A 1 108 ? 15.559 10.976 -12.524 1.00 86.81 108 ALA A CA 1
ATOM 796 C C . ALA A 1 108 ? 16.398 12.226 -12.205 1.00 86.81 108 ALA A C 1
ATOM 798 O O . ALA A 1 108 ? 15.842 13.284 -11.912 1.00 86.81 108 ALA A O 1
ATOM 799 N N . ARG A 1 109 ? 17.732 12.134 -12.273 1.00 85.00 109 ARG A N 1
ATOM 800 C CA . ARG A 1 109 ? 18.636 13.274 -12.043 1.00 85.00 109 ARG A CA 1
ATOM 801 C C . ARG A 1 109 ? 18.630 14.278 -13.192 1.00 85.00 109 ARG A C 1
ATOM 803 O O . ARG A 1 109 ? 18.777 15.470 -12.936 1.00 85.00 109 ARG A O 1
ATOM 810 N N . CYS A 1 110 ? 18.489 13.797 -14.422 1.00 84.06 110 CYS A N 1
ATOM 811 C CA . CYS A 1 110 ? 18.512 14.600 -15.642 1.00 84.06 110 CYS A CA 1
ATOM 812 C C . CYS A 1 110 ? 17.126 15.101 -16.070 1.00 84.06 110 CYS A C 1
ATOM 814 O O . CYS A 1 110 ? 17.026 15.818 -17.065 1.00 84.06 110 CYS A O 1
ATOM 816 N N . SER A 1 111 ? 16.076 14.771 -15.313 1.00 82.88 111 SER A N 1
ATOM 817 C CA . SER A 1 111 ? 14.706 15.142 -15.646 1.00 82.88 111 SER A CA 1
ATOM 818 C C . SER A 1 111 ? 14.561 16.659 -15.855 1.00 82.88 111 SER A C 1
ATOM 820 O O . SER A 1 111 ? 14.994 17.457 -15.013 1.00 82.88 111 SER A O 1
ATOM 822 N N . PRO A 1 112 ? 13.877 17.102 -16.929 1.00 79.12 112 PRO A N 1
ATOM 823 C CA . PRO A 1 112 ? 13.671 18.526 -17.210 1.00 79.12 112 PRO A CA 1
ATOM 824 C C . PRO A 1 112 ? 12.800 19.225 -16.152 1.00 79.12 112 PRO A C 1
ATOM 826 O O . PRO A 1 112 ? 12.722 20.458 -16.119 1.00 79.12 112 PRO A O 1
ATOM 829 N N . TYR A 1 113 ? 12.138 18.451 -15.288 1.00 80.56 113 TYR A N 1
ATOM 830 C CA . TYR A 1 113 ? 11.269 18.935 -14.218 1.00 80.56 113 TYR A CA 1
ATOM 831 C C . TYR A 1 113 ? 12.007 19.171 -12.893 1.00 80.56 113 TYR A C 1
ATOM 833 O O . TYR A 1 113 ? 11.412 19.726 -11.971 1.00 80.56 113 TYR A O 1
ATOM 841 N N . GLY A 1 114 ? 13.296 18.833 -12.815 1.00 77.44 114 GLY A N 1
ATOM 842 C CA . GLY A 1 114 ? 14.134 18.984 -11.627 1.00 77.44 114 GLY A CA 1
ATOM 843 C C . GLY A 1 114 ? 14.912 17.705 -11.324 1.00 77.44 114 GLY A C 1
ATOM 844 O O . GLY A 1 114 ? 14.573 16.631 -11.808 1.00 77.44 114 GLY A O 1
ATOM 845 N N . ALA A 1 115 ? 15.961 17.813 -10.510 1.00 80.75 115 ALA A N 1
ATOM 846 C CA . ALA A 1 115 ? 16.773 16.658 -10.145 1.00 80.75 115 ALA A CA 1
ATOM 847 C C . ALA A 1 115 ? 16.086 15.833 -9.044 1.00 80.75 115 ALA A C 1
ATOM 849 O O . ALA A 1 115 ? 16.094 16.205 -7.867 1.00 80.75 115 ALA A O 1
ATOM 850 N N . PHE A 1 116 ? 15.527 14.679 -9.409 1.00 83.44 116 PHE A N 1
ATOM 851 C CA . PHE A 1 116 ? 14.918 13.753 -8.458 1.00 83.44 116 PHE A CA 1
ATOM 852 C C . PHE A 1 116 ? 15.958 12.795 -7.875 1.00 83.44 116 PHE A C 1
ATOM 854 O O . PHE A 1 116 ? 16.864 12.304 -8.551 1.00 83.44 116 PHE A O 1
ATOM 861 N N . ARG A 1 117 ? 15.822 12.502 -6.579 1.00 83.81 117 ARG A N 1
ATOM 862 C CA . ARG A 1 117 ? 16.679 11.543 -5.874 1.00 83.81 117 ARG A CA 1
ATOM 863 C C . ARG A 1 117 ? 15.918 10.249 -5.648 1.00 83.81 117 ARG A C 1
ATOM 865 O O . ARG A 1 117 ? 15.211 10.111 -4.653 1.00 83.81 117 ARG A O 1
ATOM 872 N N . LEU A 1 118 ? 16.099 9.290 -6.550 1.00 81.12 118 LEU A N 1
ATOM 873 C CA . LEU A 1 118 ? 15.598 7.938 -6.333 1.00 81.12 118 LEU A CA 1
ATOM 874 C C . LEU A 1 118 ? 16.430 7.240 -5.258 1.00 81.12 118 LEU A C 1
ATOM 876 O O . LEU A 1 118 ? 17.663 7.253 -5.285 1.00 81.12 118 LEU A O 1
ATOM 880 N N . ARG A 1 119 ? 15.742 6.611 -4.306 1.00 79.56 119 ARG A N 1
ATOM 881 C CA . ARG A 1 119 ? 16.361 5.777 -3.280 1.00 79.56 119 ARG A CA 1
ATOM 882 C C . ARG A 1 119 ? 15.949 4.336 -3.502 1.00 79.56 119 ARG A C 1
ATOM 884 O O . ARG A 1 119 ? 14.771 4.000 -3.438 1.00 79.56 119 ARG A O 1
ATOM 891 N N . ARG A 1 120 ? 16.938 3.460 -3.642 1.00 78.75 120 ARG A N 1
ATOM 892 C CA . ARG A 1 120 ? 16.699 2.022 -3.602 1.00 78.75 120 ARG A CA 1
ATOM 893 C C . ARG A 1 120 ? 16.372 1.598 -2.170 1.00 78.75 120 ARG A C 1
ATOM 895 O O . ARG A 1 120 ? 17.231 1.645 -1.292 1.00 78.75 120 ARG A O 1
ATOM 902 N N . THR A 1 121 ? 15.121 1.223 -1.929 1.00 73.75 121 THR A N 1
ATOM 903 C CA . THR A 1 121 ? 14.632 0.807 -0.604 1.00 73.75 121 THR A CA 1
ATOM 904 C C . THR A 1 121 ?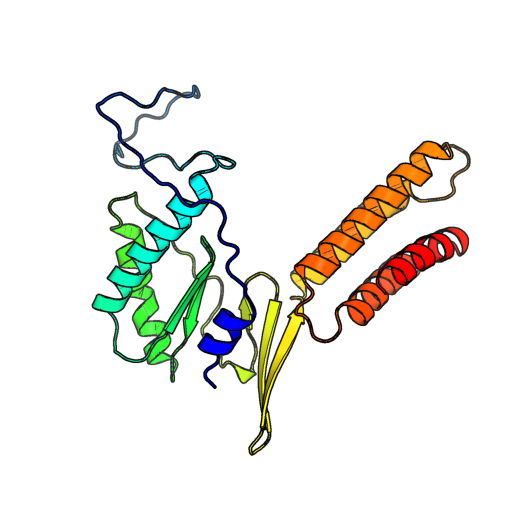 14.804 -0.690 -0.355 1.00 73.75 121 THR A C 1
ATOM 906 O O . THR A 1 121 ? 14.941 -1.098 0.795 1.00 73.75 121 THR A O 1
ATOM 909 N N . GLN A 1 122 ? 14.830 -1.505 -1.414 1.00 68.88 122 GLN A N 1
ATOM 910 C CA . GLN A 1 122 ? 14.943 -2.963 -1.338 1.00 68.88 122 GLN A CA 1
ATOM 911 C C . GLN A 1 122 ? 16.040 -3.497 -2.272 1.00 68.88 122 GLN A C 1
ATOM 913 O O . GLN A 1 122 ? 16.289 -2.971 -3.363 1.00 68.88 122 GLN A O 1
ATOM 918 N N . SER A 1 123 ? 16.713 -4.563 -1.837 1.00 74.56 123 SER A N 1
ATOM 919 C CA . SER A 1 123 ? 17.607 -5.349 -2.691 1.00 74.56 123 SER A CA 1
ATOM 920 C C . SER A 1 123 ? 16.808 -6.141 -3.733 1.00 74.56 123 SER A C 1
ATOM 922 O O . SER A 1 123 ? 15.628 -6.412 -3.529 1.00 74.56 123 SER A O 1
ATOM 924 N N . THR A 1 124 ? 17.439 -6.524 -4.852 1.00 79.25 124 THR A N 1
ATOM 925 C CA . THR A 1 124 ? 16.815 -7.460 -5.805 1.00 79.25 124 THR A CA 1
ATOM 926 C C . THR A 1 124 ? 16.510 -8.764 -5.079 1.00 79.25 124 THR A C 1
ATOM 928 O O . THR A 1 124 ? 17.391 -9.322 -4.421 1.00 79.25 124 THR A O 1
ATOM 931 N N . ARG A 1 125 ? 15.276 -9.246 -5.205 1.00 77.75 125 ARG A N 1
ATOM 932 C CA . ARG A 1 125 ? 14.806 -10.504 -4.621 1.00 77.75 125 ARG A CA 1
ATOM 933 C C . ARG A 1 125 ? 14.085 -11.313 -5.680 1.00 77.75 125 ARG A C 1
ATOM 935 O O . ARG A 1 125 ? 13.561 -10.755 -6.640 1.00 77.75 125 ARG A O 1
ATOM 942 N N . HIS A 1 126 ? 14.054 -12.624 -5.485 1.00 78.69 126 HIS A N 1
ATOM 943 C CA . HIS A 1 126 ? 13.245 -13.491 -6.327 1.00 78.69 126 HIS A CA 1
ATOM 944 C C . HIS A 1 126 ? 11.765 -13.360 -5.935 1.00 78.69 126 HIS A C 1
ATOM 946 O O . HIS A 1 126 ? 11.449 -13.275 -4.749 1.00 78.69 126 HIS A O 1
ATOM 952 N N . ILE A 1 127 ? 10.847 -13.389 -6.905 1.00 81.06 127 ILE A N 1
ATOM 953 C CA . ILE A 1 127 ? 9.400 -13.208 -6.665 1.00 81.06 127 ILE A CA 1
ATOM 954 C C . ILE A 1 127 ? 8.808 -14.239 -5.686 1.00 81.06 127 ILE A C 1
ATOM 956 O O . ILE A 1 127 ? 7.856 -13.934 -4.971 1.00 81.06 127 ILE A O 1
ATOM 960 N N . SER A 1 128 ? 9.412 -15.429 -5.587 1.00 79.00 128 SER A N 1
ATOM 961 C CA . SER A 1 128 ? 9.005 -16.461 -4.620 1.00 79.00 128 SER A CA 1
ATOM 962 C C . SER A 1 128 ? 9.481 -16.213 -3.187 1.00 79.00 128 SER A C 1
ATOM 964 O O . SER A 1 128 ? 8.934 -16.788 -2.251 1.00 79.00 128 SER A O 1
ATOM 966 N N . GLN A 1 129 ? 10.484 -15.354 -2.980 1.00 79.75 129 GLN A N 1
ATOM 967 C CA . GLN A 1 129 ? 10.894 -14.917 -1.636 1.00 79.75 129 GLN A CA 1
ATOM 968 C C . GLN A 1 129 ? 9.939 -13.856 -1.076 1.00 79.75 129 GLN A C 1
ATOM 970 O O . GLN A 1 129 ? 9.897 -13.618 0.131 1.00 79.75 129 GLN A O 1
ATOM 975 N N . GLY A 1 130 ? 9.163 -13.247 -1.968 1.00 83.12 130 GLY A N 1
ATOM 976 C CA . GLY A 1 130 ? 8.248 -12.165 -1.689 1.00 83.12 130 GLY A CA 1
ATOM 977 C C . GLY A 1 130 ? 8.924 -10.798 -1.598 1.00 83.12 130 GLY A C 1
ATOM 978 O O . GLY A 1 130 ? 10.117 -10.662 -1.303 1.00 83.12 130 GLY A O 1
ATOM 979 N N . PHE A 1 131 ? 8.138 -9.766 -1.873 1.00 85.00 131 PHE A N 1
ATOM 980 C CA . PHE A 1 131 ? 8.564 -8.369 -1.863 1.00 85.00 131 PHE A CA 1
ATOM 981 C C . PHE A 1 131 ? 7.449 -7.474 -1.325 1.00 85.00 131 PHE A C 1
ATOM 983 O O . PHE A 1 131 ? 6.293 -7.891 -1.248 1.00 85.00 131 PHE A O 1
ATOM 990 N N . ILE A 1 132 ? 7.805 -6.252 -0.921 1.00 88.50 132 ILE A N 1
ATOM 991 C CA . ILE A 1 132 ? 6.836 -5.292 -0.384 1.00 88.50 132 ILE A CA 1
ATOM 992 C C . ILE A 1 132 ? 6.613 -4.176 -1.397 1.00 88.50 132 ILE A C 1
ATOM 994 O O . ILE A 1 132 ? 7.570 -3.493 -1.765 1.00 88.50 132 ILE A O 1
ATOM 998 N N . PHE A 1 133 ? 5.360 -3.945 -1.783 1.00 85.81 133 PHE A N 1
ATOM 999 C CA . PHE A 1 133 ? 4.956 -2.850 -2.661 1.00 85.81 133 PHE A CA 1
ATOM 1000 C C . PHE A 1 133 ? 3.641 -2.243 -2.164 1.00 85.81 133 PHE A C 1
ATOM 1002 O O . PHE A 1 133 ? 2.708 -2.967 -1.838 1.00 85.81 133 PHE A O 1
ATOM 1009 N N . LEU A 1 134 ? 3.582 -0.913 -2.030 1.00 87.44 134 LEU A N 1
ATOM 1010 C CA . LEU A 1 134 ? 2.406 -0.179 -1.522 1.00 87.44 134 LEU A CA 1
ATOM 1011 C C . LEU A 1 134 ? 1.874 -0.647 -0.151 1.00 87.44 134 LEU A C 1
ATOM 1013 O O . LEU A 1 134 ? 0.713 -0.442 0.183 1.00 87.44 134 LEU A O 1
ATOM 1017 N N . GLY A 1 135 ? 2.735 -1.243 0.677 1.00 88.81 135 GLY A N 1
ATOM 1018 C CA . GLY A 1 135 ? 2.346 -1.784 1.982 1.00 88.81 135 GLY A CA 1
ATOM 1019 C C . GLY A 1 135 ? 1.766 -3.199 1.935 1.00 88.81 135 GLY A C 1
ATOM 1020 O O . GLY A 1 135 ? 1.477 -3.740 2.997 1.00 88.81 135 GLY A O 1
ATOM 1021 N N . TYR A 1 136 ? 1.663 -3.807 0.754 1.00 89.56 136 TYR A N 1
ATOM 1022 C CA . TYR A 1 136 ? 1.383 -5.228 0.583 1.00 89.56 136 TYR A CA 1
ATOM 1023 C C . TYR A 1 136 ? 2.679 -6.027 0.543 1.00 89.56 136 TYR A C 1
ATOM 1025 O O . TYR A 1 136 ? 3.687 -5.556 0.016 1.00 89.56 136 TYR A O 1
ATOM 1033 N N . ARG A 1 137 ? 2.636 -7.247 1.068 1.00 90.88 137 ARG A N 1
ATOM 1034 C CA . ARG A 1 137 ? 3.628 -8.295 0.875 1.00 90.88 137 ARG A CA 1
ATOM 1035 C C . ARG A 1 137 ? 3.088 -9.254 -0.180 1.00 90.88 137 ARG A C 1
ATOM 1037 O O . ARG A 1 137 ? 2.078 -9.909 0.033 1.00 90.88 137 ARG A O 1
ATOM 1044 N N . LEU A 1 138 ? 3.773 -9.322 -1.313 1.00 86.38 138 LEU A N 1
ATOM 1045 C CA . LEU A 1 138 ? 3.389 -10.146 -2.456 1.00 86.38 138 LEU A CA 1
ATOM 1046 C C . LEU A 1 138 ? 4.371 -11.299 -2.575 1.00 86.38 138 LEU A C 1
ATOM 1048 O O . LEU A 1 138 ? 5.580 -11.054 -2.595 1.00 86.38 138 LEU A O 1
ATOM 1052 N N . LYS A 1 139 ? 3.882 -12.536 -2.668 1.00 87.81 139 LYS A N 1
ATOM 1053 C CA . LYS A 1 139 ? 4.725 -13.724 -2.838 1.00 87.81 139 LYS A CA 1
ATOM 1054 C C . LYS A 1 139 ? 4.167 -14.627 -3.929 1.00 87.81 139 LYS A C 1
ATOM 1056 O O . LYS A 1 139 ? 3.018 -15.048 -3.882 1.00 87.81 139 LYS A O 1
ATOM 1061 N N . TRP A 1 140 ? 4.998 -14.916 -4.926 1.00 84.69 140 TRP A N 1
ATOM 1062 C CA . TRP A 1 140 ? 4.613 -15.797 -6.023 1.00 84.69 140 TRP A CA 1
ATOM 1063 C C . TRP A 1 140 ? 4.859 -17.256 -5.654 1.00 84.69 140 TRP A C 1
ATOM 1065 O O . TRP A 1 140 ? 5.990 -17.635 -5.335 1.00 84.69 140 TRP A O 1
ATOM 1075 N N . HIS A 1 141 ? 3.829 -18.084 -5.777 1.00 85.50 141 HIS A N 1
ATOM 1076 C CA . HIS A 1 141 ? 3.924 -19.528 -5.607 1.00 85.50 141 HIS A CA 1
ATOM 1077 C C . HIS A 1 141 ? 3.691 -20.231 -6.936 1.00 85.50 141 HIS A C 1
ATOM 1079 O O . HIS A 1 141 ? 2.841 -19.839 -7.737 1.00 85.50 141 HIS A O 1
ATOM 1085 N N . SER A 1 142 ? 4.485 -21.268 -7.181 1.00 81.75 142 SER A N 1
ATOM 1086 C CA . SER A 1 142 ? 4.378 -22.111 -8.367 1.00 81.75 142 SER A CA 1
ATOM 1087 C C . SER A 1 142 ? 4.331 -23.561 -7.914 1.00 81.75 142 SER A C 1
ATOM 1089 O O . SER A 1 142 ? 5.355 -24.135 -7.551 1.00 81.75 142 SER A O 1
ATOM 1091 N N . GLU A 1 143 ? 3.144 -24.150 -7.950 1.00 80.25 143 GLU A N 1
ATOM 1092 C CA . GLU A 1 143 ? 2.897 -25.545 -7.600 1.00 80.25 143 GLU A CA 1
ATOM 1093 C C . GLU A 1 143 ? 2.556 -26.325 -8.873 1.00 80.25 143 GLU A C 1
ATOM 1095 O O . GLU A 1 143 ? 1.405 -26.436 -9.305 1.00 80.25 143 GLU A O 1
ATOM 1100 N N . GLY A 1 144 ? 3.597 -26.842 -9.531 1.00 78.25 144 GLY A N 1
ATOM 1101 C CA . GLY A 1 144 ? 3.456 -27.597 -10.774 1.00 78.25 144 GLY A CA 1
ATOM 1102 C C . GLY A 1 144 ? 2.855 -26.755 -11.904 1.00 78.25 144 GLY A C 1
ATOM 1103 O O . GLY A 1 144 ? 3.541 -25.916 -12.480 1.00 78.25 144 GLY A O 1
ATOM 1104 N N . ARG A 1 145 ? 1.584 -27.010 -12.247 1.00 77.50 145 ARG A N 1
ATOM 1105 C CA . ARG A 1 145 ? 0.852 -26.285 -13.305 1.00 77.50 145 ARG A CA 1
ATOM 1106 C C . ARG A 1 145 ? 0.073 -25.069 -12.799 1.00 77.50 145 ARG A C 1
ATOM 1108 O O . ARG A 1 145 ? -0.372 -24.277 -13.625 1.00 77.50 145 ARG A O 1
ATOM 1115 N N . ASN A 1 146 ? -0.091 -24.922 -11.486 1.00 79.06 146 ASN A N 1
ATOM 1116 C CA . ASN A 1 146 ? -0.817 -23.803 -10.899 1.00 79.06 146 ASN A CA 1
ATOM 1117 C C . ASN A 1 146 ? 0.168 -22.769 -10.361 1.00 79.06 146 ASN A C 1
ATOM 1119 O O . ASN A 1 146 ? 1.105 -23.092 -9.634 1.00 79.06 146 ASN A O 1
ATOM 1123 N N . SER A 1 147 ? -0.066 -21.510 -10.712 1.00 83.00 147 SER A N 1
ATOM 1124 C CA . SER A 1 147 ? 0.668 -20.371 -10.175 1.00 83.00 147 SER A CA 1
ATOM 1125 C C . SER A 1 147 ? -0.314 -19.389 -9.564 1.00 83.00 147 SER A C 1
ATOM 1127 O O . SER A 1 147 ? -1.275 -19.005 -10.235 1.00 83.00 147 SER A O 1
ATOM 1129 N N . TYR A 1 148 ? -0.063 -18.968 -8.331 1.00 86.31 148 TYR A N 1
ATOM 1130 C CA . TYR A 1 148 ? -0.875 -17.969 -7.647 1.00 86.31 148 TYR A CA 1
ATOM 1131 C C . TYR A 1 148 ? 0.015 -16.965 -6.912 1.00 86.31 148 TYR A C 1
ATOM 1133 O O . TYR A 1 148 ? 1.192 -17.220 -6.644 1.00 86.31 148 TYR A O 1
ATOM 1141 N N . VAL A 1 149 ? -0.553 -15.797 -6.623 1.00 86.38 149 VAL A N 1
ATOM 1142 C CA . VAL A 1 149 ? 0.097 -14.752 -5.832 1.00 86.38 149 VAL A CA 1
ATOM 1143 C C . VAL A 1 149 ? -0.582 -14.729 -4.480 1.00 86.38 149 VAL A C 1
ATOM 1145 O O . VAL A 1 149 ? -1.777 -14.474 -4.412 1.00 86.38 149 VAL A O 1
ATOM 1148 N N . GLU A 1 150 ? 0.185 -15.005 -3.436 1.00 90.88 150 GLU A N 1
ATOM 1149 C CA . GLU A 1 150 ? -0.225 -14.745 -2.061 1.00 90.88 150 GLU A CA 1
ATOM 1150 C C . GLU A 1 150 ? -0.088 -13.240 -1.809 1.00 90.88 150 GLU A C 1
ATOM 1152 O O . GLU A 1 150 ? 0.980 -12.654 -2.056 1.00 90.88 150 GLU A O 1
ATOM 1157 N N . VAL A 1 151 ? -1.176 -12.622 -1.353 1.00 91.94 151 VAL A N 1
ATOM 1158 C CA . VAL A 1 151 ? -1.243 -11.192 -1.050 1.00 91.94 151 VAL A CA 1
ATOM 1159 C C . VAL A 1 151 ? -1.529 -11.027 0.436 1.00 91.94 151 VAL A C 1
ATOM 1161 O O . VAL A 1 151 ? -2.621 -11.316 0.914 1.00 91.94 151 VAL A O 1
ATOM 1164 N N . ASP A 1 152 ? -0.551 -10.502 1.165 1.00 93.88 152 ASP A N 1
ATOM 1165 C CA . ASP A 1 152 ? -0.667 -10.183 2.589 1.00 93.88 152 ASP A CA 1
ATOM 1166 C C . ASP A 1 152 ? -0.348 -8.698 2.828 1.00 93.88 152 ASP A C 1
ATOM 1168 O O . ASP A 1 152 ? 0.143 -7.978 1.954 1.00 93.88 152 ASP A O 1
ATOM 1172 N N . VAL A 1 153 ? -0.626 -8.206 4.027 1.00 94.75 153 VAL A N 1
ATOM 1173 C CA . VAL A 1 153 ? -0.217 -6.884 4.493 1.00 94.75 153 VAL A CA 1
ATOM 1174 C C . VAL A 1 153 ? 1.223 -6.951 5.009 1.00 94.75 153 VAL A C 1
ATOM 1176 O O . VAL A 1 153 ? 1.620 -7.893 5.688 1.00 94.75 153 VAL A O 1
ATOM 1179 N N . ALA A 1 154 ? 2.044 -5.946 4.709 1.00 93.12 154 ALA A N 1
ATOM 1180 C CA . ALA A 1 154 ? 3.415 -5.897 5.211 1.00 93.12 154 ALA A CA 1
ATOM 1181 C C . ALA A 1 154 ? 3.452 -5.712 6.740 1.00 93.12 154 ALA A C 1
ATOM 1183 O O . ALA A 1 154 ? 2.697 -4.908 7.284 1.00 93.12 154 ALA A O 1
ATOM 1184 N N . ASP A 1 155 ? 4.400 -6.362 7.420 1.00 93.62 155 ASP A N 1
ATOM 1185 C CA . ASP A 1 155 ? 4.499 -6.370 8.893 1.00 93.62 155 ASP A CA 1
ATOM 1186 C C . ASP A 1 155 ? 4.539 -4.958 9.492 1.00 93.62 155 ASP A C 1
ATOM 1188 O O . ASP A 1 155 ? 3.774 -4.633 10.393 1.00 93.62 155 ASP A O 1
ATOM 1192 N N . ARG A 1 156 ? 5.298 -4.040 8.878 1.00 92.62 156 ARG A N 1
ATOM 1193 C CA . ARG A 1 156 ? 5.334 -2.624 9.288 1.00 92.62 156 ARG A CA 1
ATOM 1194 C C . ARG A 1 156 ? 3.951 -1.957 9.287 1.00 92.62 156 ARG A C 1
ATOM 1196 O O . ARG A 1 156 ? 3.711 -1.033 10.058 1.00 92.62 156 ARG A O 1
ATOM 1203 N N . LYS A 1 157 ? 3.049 -2.354 8.384 1.00 92.88 157 LYS A N 1
ATOM 1204 C CA . LYS A 1 157 ? 1.675 -1.831 8.324 1.00 92.88 157 LYS A CA 1
ATOM 1205 C C . LYS A 1 157 ? 0.779 -2.461 9.388 1.00 92.88 157 LYS A C 1
ATOM 1207 O O . LYS A 1 157 ? -0.066 -1.742 9.919 1.00 92.88 157 LYS A O 1
ATOM 1212 N N . LYS A 1 158 ? 1.008 -3.732 9.734 1.00 95.25 158 LYS A N 1
ATOM 1213 C CA . LYS A 1 158 ? 0.371 -4.415 10.871 1.00 95.25 158 LYS A CA 1
ATOM 1214 C C . LYS A 1 158 ? 0.777 -3.750 12.195 1.00 95.25 158 LYS A C 1
ATOM 1216 O O . LYS A 1 158 ? -0.085 -3.316 12.949 1.00 95.25 158 LYS A O 1
ATOM 1221 N N . GLU A 1 159 ? 2.073 -3.513 12.401 1.00 94.69 159 GLU A N 1
ATOM 1222 C CA . GLU A 1 159 ? 2.607 -2.797 13.572 1.00 94.69 159 GLU A CA 1
ATOM 1223 C C . GLU A 1 159 ? 2.047 -1.369 13.686 1.00 94.69 159 GLU A C 1
ATOM 1225 O O . GLU A 1 159 ? 1.636 -0.936 14.760 1.00 94.69 159 GLU A O 1
ATOM 1230 N N . GLN A 1 160 ? 1.989 -0.624 12.572 1.00 94.38 160 GLN A N 1
ATOM 1231 C CA . GLN A 1 160 ? 1.405 0.725 12.542 1.00 94.38 160 GLN A CA 1
ATOM 1232 C C . GLN A 1 160 ? -0.075 0.724 12.928 1.00 94.38 160 GLN A C 1
ATOM 1234 O O . GLN A 1 160 ? -0.520 1.633 13.629 1.00 94.38 160 GLN A O 1
ATOM 1239 N N . PHE A 1 161 ? -0.826 -0.280 12.473 1.00 94.38 161 PHE A N 1
ATOM 1240 C CA . PHE A 1 161 ? -2.221 -0.458 12.853 1.00 94.38 161 PHE A CA 1
ATOM 1241 C C . PHE A 1 161 ? -2.348 -0.701 14.357 1.00 94.38 161 PHE A C 1
ATOM 1243 O O . PHE A 1 161 ? -3.065 0.033 15.033 1.00 94.38 161 PHE A O 1
ATOM 1250 N N . GLN A 1 162 ? -1.598 -1.663 14.898 1.00 93.25 162 GLN A N 1
ATOM 1251 C CA . GLN A 1 162 ? -1.636 -1.997 16.322 1.00 93.25 162 GLN A CA 1
ATOM 1252 C C . GLN A 1 162 ? -1.234 -0.815 17.203 1.00 93.25 162 GLN A C 1
ATOM 1254 O O . GLN A 1 162 ? -1.937 -0.496 18.160 1.00 93.25 162 GLN A O 1
ATOM 1259 N N . ALA A 1 163 ? -0.164 -0.104 16.837 1.00 93.06 163 ALA A N 1
ATOM 1260 C CA . ALA A 1 163 ? 0.270 1.099 17.536 1.00 93.06 163 ALA A CA 1
ATOM 1261 C C . ALA A 1 163 ? -0.814 2.187 17.523 1.00 93.06 163 ALA A C 1
ATOM 1263 O O . ALA A 1 163 ? -1.060 2.820 18.550 1.00 93.06 163 ALA A O 1
ATOM 1264 N N . LYS A 1 164 ? -1.502 2.382 16.387 1.00 92.56 164 LYS A N 1
ATOM 1265 C CA . LYS A 1 164 ? -2.573 3.379 16.295 1.00 92.56 164 LYS A CA 1
ATOM 1266 C C . LYS A 1 164 ? -3.790 2.995 17.132 1.00 92.56 164 LYS A C 1
ATOM 1268 O O . LYS A 1 164 ? -4.366 3.855 17.791 1.00 92.56 164 LYS A O 1
ATOM 1273 N N . ILE A 1 165 ? -4.172 1.719 17.150 1.00 90.94 165 ILE A N 1
ATOM 1274 C CA . ILE A 1 165 ? -5.251 1.241 18.023 1.00 90.94 165 ILE A CA 1
ATOM 1275 C C . ILE A 1 165 ? -4.859 1.414 19.493 1.00 90.94 165 ILE A C 1
ATOM 1277 O O . ILE A 1 165 ? -5.649 1.957 20.261 1.00 90.94 165 ILE A O 1
ATOM 1281 N N . ALA A 1 166 ? -3.637 1.039 19.877 1.00 88.75 166 ALA A N 1
ATOM 1282 C CA . ALA A 1 166 ? -3.135 1.199 21.240 1.00 88.75 166 ALA A CA 1
ATOM 1283 C C . ALA A 1 166 ? -3.119 2.667 21.706 1.00 88.75 166 ALA A C 1
ATOM 1285 O O . ALA A 1 166 ? -3.426 2.946 22.862 1.00 88.75 166 ALA A O 1
ATOM 1286 N N . GLU A 1 167 ? -2.833 3.615 20.809 1.00 89.44 167 GLU A N 1
ATOM 1287 C CA . GLU A 1 167 ? -2.932 5.059 21.072 1.00 89.44 167 GLU A CA 1
ATOM 1288 C C . GLU A 1 167 ? -4.384 5.509 21.334 1.00 89.44 167 GLU A C 1
ATOM 1290 O O . GLU A 1 167 ? -4.645 6.351 22.196 1.00 89.44 167 GLU A O 1
ATOM 1295 N N . LEU A 1 168 ? -5.348 4.940 20.605 1.00 85.75 168 LEU A N 1
ATOM 1296 C CA . LEU A 1 168 ? -6.767 5.288 20.720 1.00 85.75 168 LEU A CA 1
ATOM 1297 C C . LEU A 1 168 ? -7.465 4.586 21.899 1.00 85.75 168 LEU A C 1
ATOM 1299 O O . LEU A 1 168 ? -8.458 5.099 22.423 1.00 85.75 168 LEU A O 1
ATOM 1303 N N . LEU A 1 169 ? -6.941 3.446 22.360 1.00 84.38 169 LEU A N 1
ATOM 1304 C CA . LEU A 1 169 ? -7.541 2.628 23.419 1.00 84.38 169 LEU A CA 1
ATOM 1305 C C . LEU A 1 169 ? -7.832 3.377 24.731 1.00 84.38 169 LEU A C 1
ATOM 1307 O O . LEU A 1 169 ? -8.948 3.229 25.237 1.00 84.38 169 LEU A O 1
ATOM 1311 N N . PRO A 1 170 ? -6.921 4.199 25.295 1.00 82.69 170 PRO A N 1
ATOM 1312 C CA . PRO A 1 170 ? -7.175 4.923 26.541 1.00 82.69 170 PRO A CA 1
ATOM 1313 C C . PRO A 1 170 ? -8.442 5.785 26.506 1.00 82.69 170 PRO A C 1
ATOM 1315 O O . PRO A 1 170 ? -9.143 5.882 27.512 1.00 82.69 170 PRO A O 1
ATOM 1318 N N . HIS A 1 171 ? -8.775 6.346 25.341 1.00 79.69 171 HIS A N 1
ATOM 1319 C CA . HIS A 1 171 ? -9.961 7.180 25.127 1.00 79.69 171 HIS A CA 1
ATOM 1320 C C . HIS A 1 171 ? -11.262 6.362 25.079 1.00 79.69 171 HIS A C 1
ATOM 1322 O O . HIS A 1 171 ? -12.350 6.896 25.289 1.00 79.69 171 HIS A O 1
ATOM 1328 N N . CYS A 1 172 ? -11.152 5.052 24.850 1.00 76.06 172 CYS A N 1
ATOM 1329 C CA . CYS A 1 172 ? -12.272 4.116 24.808 1.00 76.06 172 CYS A CA 1
ATOM 1330 C C . CYS A 1 172 ? -12.525 3.426 26.160 1.00 76.06 172 CYS A C 1
ATOM 1332 O O . CYS A 1 172 ? -13.549 2.758 26.329 1.00 76.06 172 CYS A O 1
ATOM 1334 N N . ARG A 1 173 ? -11.608 3.555 27.133 1.00 75.50 173 ARG A N 1
ATOM 1335 C CA . ARG A 1 173 ? -11.708 2.860 28.423 1.00 75.50 173 ARG A CA 1
ATOM 1336 C C . ARG A 1 173 ? -12.886 3.370 29.250 1.00 75.50 173 ARG A C 1
ATOM 1338 O O . ARG A 1 173 ? -13.129 4.570 29.381 1.00 75.50 173 ARG A O 1
ATOM 1345 N N . PHE A 1 174 ? -13.579 2.432 29.894 1.00 65.50 174 PHE A N 1
ATOM 1346 C CA . PHE A 1 174 ? -14.673 2.696 30.828 1.00 65.50 174 PHE A CA 1
ATOM 1347 C C . PHE A 1 174 ? -14.136 3.247 32.157 1.00 65.50 174 PHE A C 1
ATOM 1349 O O . PHE A 1 174 ? -14.111 2.561 33.175 1.00 65.50 174 PHE A O 1
ATOM 1356 N N . THR A 1 175 ? -13.685 4.499 32.150 1.00 64.44 175 THR A N 1
ATOM 1357 C CA . THR A 1 175 ? -13.293 5.223 33.364 1.00 64.44 175 THR A CA 1
ATOM 1358 C C . THR A 1 175 ? -14.455 6.076 33.873 1.00 64.44 175 THR A C 1
ATOM 1360 O O . THR A 1 175 ? -15.286 6.550 33.100 1.00 64.44 175 THR A O 1
ATOM 1363 N N . ARG A 1 176 ? -14.538 6.274 35.198 1.00 59.69 176 ARG A N 1
ATOM 1364 C CA . ARG A 1 176 ? -15.642 7.015 35.845 1.00 59.69 176 ARG A CA 1
ATOM 1365 C C . ARG A 1 176 ? -15.750 8.486 35.412 1.00 59.69 176 ARG A C 1
ATOM 1367 O O . ARG A 1 176 ? -16.802 9.080 35.615 1.00 59.69 176 ARG A O 1
ATOM 1374 N N . ASN A 1 177 ? -14.697 9.047 34.815 1.00 67.44 177 ASN A N 1
ATOM 1375 C CA . ASN A 1 177 ? -14.579 10.479 34.529 1.00 67.44 177 ASN A CA 1
ATOM 1376 C C . ASN A 1 177 ? -14.825 10.845 33.053 1.00 67.44 177 ASN A C 1
ATOM 1378 O O . ASN A 1 177 ? -14.743 12.020 32.709 1.00 67.44 177 ASN A O 1
ATOM 1382 N N . VAL A 1 178 ? -15.113 9.873 32.180 1.00 70.38 178 VAL A N 1
ATOM 1383 C CA . VAL A 1 178 ? -15.356 10.117 30.748 1.00 70.38 178 VAL A CA 1
ATOM 1384 C C . VAL A 1 178 ? -16.855 10.069 30.467 1.00 70.38 178 VAL A C 1
ATOM 1386 O O . VAL A 1 178 ? -17.539 9.103 30.817 1.00 70.38 178 VAL A O 1
ATOM 1389 N N . THR A 1 179 ? -17.382 11.122 29.838 1.00 77.50 179 THR A N 1
ATOM 1390 C CA . THR A 1 179 ? -18.798 11.192 29.459 1.00 77.50 179 THR A CA 1
ATOM 1391 C C . THR A 1 179 ? -19.127 10.154 28.387 1.00 77.50 179 THR A C 1
ATOM 1393 O O . THR A 1 179 ? -18.268 9.688 27.635 1.00 77.50 179 THR A O 1
ATOM 1396 N N . ARG A 1 180 ? -20.406 9.769 28.307 1.00 79.94 180 ARG A N 1
ATOM 1397 C CA . ARG A 1 180 ? -20.868 8.795 27.313 1.00 79.94 180 ARG A CA 1
ATOM 1398 C C . ARG A 1 180 ? -20.558 9.243 25.883 1.00 79.94 180 ARG A C 1
ATOM 1400 O O . ARG A 1 180 ? -20.093 8.410 25.113 1.00 79.94 180 ARG A O 1
ATOM 1407 N N . ASP A 1 181 ? -20.757 10.521 25.584 1.00 82.19 181 ASP A N 1
ATOM 1408 C CA . ASP A 1 181 ? -20.595 11.076 24.238 1.00 82.19 181 ASP A CA 1
ATOM 1409 C C . ASP A 1 181 ? -19.131 11.056 23.783 1.00 82.19 181 ASP A C 1
ATOM 1411 O O . ASP A 1 181 ? -18.841 10.643 22.665 1.00 82.19 181 ASP A O 1
ATOM 1415 N N . VAL A 1 182 ? -18.191 11.398 24.675 1.00 81.06 182 VAL A N 1
ATOM 1416 C CA . VAL A 1 182 ? -16.745 11.349 24.383 1.00 81.06 182 VAL A CA 1
ATOM 1417 C C . VAL A 1 182 ? -16.300 9.920 24.076 1.00 81.06 182 VAL A C 1
ATOM 1419 O O . VAL A 1 182 ? -15.546 9.685 23.134 1.00 81.06 182 VAL A O 1
ATOM 1422 N N . ARG A 1 183 ? -16.811 8.942 24.828 1.00 78.00 183 ARG A N 1
ATOM 1423 C CA . ARG A 1 183 ? -16.533 7.523 24.580 1.00 78.00 183 ARG A CA 1
ATOM 1424 C C . ARG A 1 183 ? -17.139 7.039 23.265 1.00 78.00 183 ARG A C 1
ATOM 1426 O O . ARG A 1 183 ? -16.509 6.260 22.557 1.00 78.00 183 ARG A O 1
ATOM 1433 N N . GLU A 1 184 ? -18.363 7.454 22.952 1.00 83.62 184 GLU A N 1
ATOM 1434 C CA . GLU A 1 184 ? -19.013 7.087 21.694 1.00 83.62 184 GLU A CA 1
ATOM 1435 C C . GLU A 1 184 ? -18.251 7.669 20.502 1.00 83.62 184 GLU A C 1
ATOM 1437 O O . GLU A 1 184 ? -17.975 6.945 19.550 1.00 83.62 184 GLU A O 1
ATOM 1442 N N . GLN A 1 185 ? -17.799 8.920 20.599 1.00 86.06 185 GLN A N 1
ATOM 1443 C CA . GLN A 1 185 ? -16.956 9.555 19.591 1.00 86.06 185 GLN A CA 1
ATOM 1444 C C . GLN A 1 185 ? -15.613 8.833 19.415 1.00 86.06 185 GLN A C 1
ATOM 1446 O O .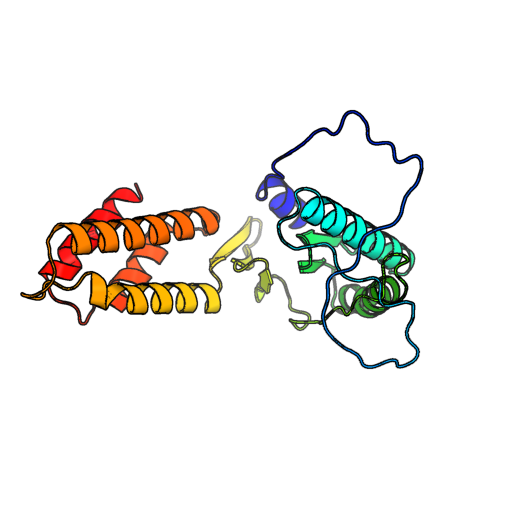 GLN A 1 185 ? -15.255 8.504 18.285 1.00 86.06 185 GLN A O 1
ATOM 1451 N N . ALA A 1 186 ? -14.911 8.517 20.509 1.00 84.81 186 ALA A N 1
ATOM 1452 C CA . ALA A 1 186 ? -13.667 7.745 20.456 1.00 84.81 186 ALA A CA 1
ATOM 1453 C C . ALA A 1 186 ? -13.891 6.370 19.805 1.00 84.81 186 ALA A C 1
ATOM 1455 O O . ALA A 1 186 ? -13.089 5.911 18.991 1.00 84.81 186 ALA A O 1
ATOM 1456 N N . MET A 1 187 ? -15.028 5.729 20.093 1.00 85.56 187 MET A N 1
ATOM 1457 C CA . MET A 1 187 ? -15.357 4.451 19.473 1.00 85.56 187 MET A CA 1
ATOM 1458 C C . MET A 1 187 ? -15.708 4.557 17.991 1.00 85.56 187 MET A C 1
ATOM 1460 O O . MET A 1 187 ? -15.351 3.661 17.225 1.00 85.56 187 MET A O 1
ATOM 1464 N N . GLN A 1 188 ? -16.357 5.640 17.562 1.00 88.19 188 GLN A N 1
ATOM 1465 C CA . GLN A 1 188 ? -16.573 5.904 16.140 1.00 88.19 188 GLN A CA 1
ATOM 1466 C C . GLN A 1 188 ? -15.260 6.188 15.409 1.00 88.19 188 GLN A C 1
ATOM 1468 O O . GLN A 1 188 ? -15.093 5.728 14.283 1.00 88.19 188 GLN A O 1
ATOM 1473 N N . GLU A 1 189 ? -14.311 6.881 16.042 1.00 89.75 189 GLU A N 1
ATOM 1474 C CA . GLU A 1 189 ? -12.985 7.123 15.469 1.00 89.75 189 GLU A CA 1
ATOM 1475 C C . GLU A 1 189 ? -12.225 5.810 15.251 1.00 89.75 189 GLU A C 1
ATOM 1477 O O . GLU A 1 189 ? -11.764 5.536 14.141 1.00 89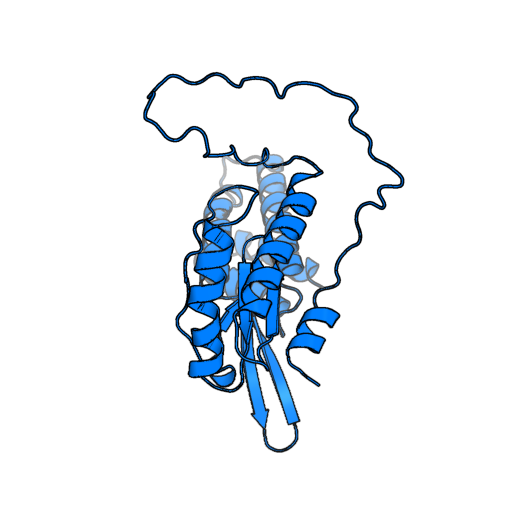.75 189 GLU A O 1
ATOM 1482 N N . VAL A 1 190 ? -12.179 4.946 16.269 1.00 89.94 190 VAL A N 1
ATOM 1483 C CA . VAL A 1 190 ? -11.582 3.610 16.148 1.00 89.94 190 VAL A CA 1
ATOM 1484 C C . VAL A 1 190 ? -12.285 2.793 15.068 1.00 89.94 190 VAL A C 1
ATOM 1486 O O . VAL A 1 190 ? -11.622 2.197 14.222 1.00 89.94 190 VAL A O 1
ATOM 1489 N N . LYS A 1 191 ? -13.623 2.777 15.054 1.00 90.69 191 LYS A N 1
ATOM 1490 C CA . LYS A 1 191 ? -14.396 2.066 14.030 1.00 90.69 191 LYS A CA 1
ATOM 1491 C C . LYS A 1 191 ? -14.054 2.573 12.628 1.00 90.69 191 LYS A C 1
ATOM 1493 O O . LYS A 1 191 ? -13.796 1.763 11.742 1.00 90.69 191 LYS A O 1
ATOM 1498 N N . GLY A 1 192 ? -14.029 3.889 12.431 1.00 91.62 192 GLY A N 1
ATOM 1499 C CA . GLY A 1 192 ? -13.678 4.515 11.158 1.00 91.62 192 GLY A CA 1
ATOM 1500 C C . GLY A 1 192 ? -12.263 4.157 10.713 1.00 91.62 192 GLY A C 1
ATOM 1501 O 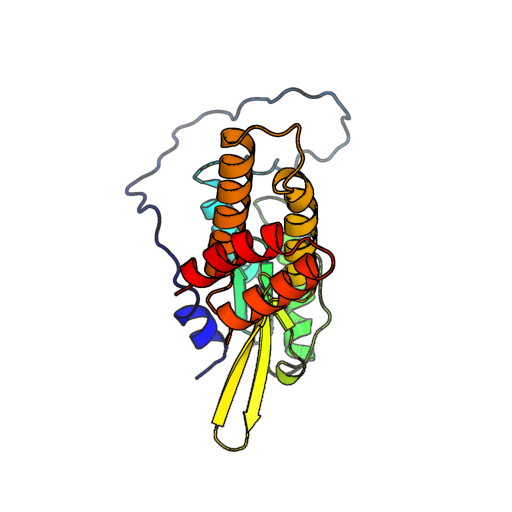O . GLY A 1 192 ? -12.059 3.812 9.550 1.00 91.62 192 GLY A O 1
ATOM 1502 N N . TYR A 1 193 ? -11.305 4.151 11.642 1.00 93.12 193 TYR A N 1
ATOM 1503 C CA . TYR A 1 193 ? -9.931 3.749 11.360 1.00 93.12 193 TYR A CA 1
ATOM 1504 C C . TYR A 1 193 ? -9.827 2.273 10.958 1.00 93.12 193 TYR A C 1
ATOM 1506 O O . TYR A 1 193 ? -9.218 1.966 9.935 1.00 93.12 193 TYR A O 1
ATOM 1514 N N . VAL A 1 194 ? -10.461 1.363 11.706 1.00 92.75 194 VAL A N 1
ATOM 1515 C CA . VAL A 1 194 ? -10.457 -0.080 11.407 1.00 92.75 194 VAL A CA 1
ATOM 1516 C C . VAL A 1 194 ? -11.076 -0.363 10.039 1.00 92.75 194 VAL A C 1
ATOM 1518 O O . VAL A 1 194 ? -10.482 -1.080 9.237 1.00 92.75 194 VAL A O 1
ATOM 1521 N N . LEU A 1 195 ? -12.239 0.227 9.747 1.00 91.88 195 LEU A N 1
ATOM 1522 C CA . LEU A 1 195 ? -12.911 0.052 8.457 1.00 91.88 195 LEU A CA 1
ATOM 1523 C C . LEU A 1 195 ? -12.091 0.647 7.306 1.00 91.88 195 LEU A C 1
ATOM 1525 O O . LEU A 1 195 ? -11.937 0.004 6.271 1.00 91.88 195 LEU A O 1
ATOM 1529 N N . GLY A 1 196 ? -11.521 1.841 7.492 1.00 92.12 196 GLY A N 1
ATOM 1530 C CA . GLY A 1 196 ? -10.663 2.472 6.491 1.00 92.12 196 GLY A CA 1
ATOM 1531 C C . GLY A 1 196 ? -9.389 1.672 6.215 1.00 92.12 196 GLY A C 1
ATOM 1532 O O . GLY A 1 196 ? -8.972 1.554 5.065 1.00 92.12 196 GLY A O 1
ATOM 1533 N N . TRP A 1 197 ? -8.793 1.077 7.250 1.00 94.75 197 TRP A N 1
ATOM 1534 C CA . TRP A 1 197 ? -7.619 0.220 7.109 1.00 94.75 197 TRP A CA 1
ATOM 1535 C C . TRP A 1 197 ? -7.951 -1.091 6.389 1.00 94.75 197 TRP A C 1
ATOM 1537 O O . TRP A 1 197 ? -7.241 -1.470 5.458 1.00 94.75 197 TRP A O 1
ATOM 1547 N N . ALA A 1 198 ? -9.060 -1.744 6.753 1.00 93.44 198 ALA A N 1
ATOM 1548 C CA . ALA A 1 198 ? -9.530 -2.949 6.074 1.00 93.44 198 ALA A CA 1
ATOM 1549 C C . ALA A 1 198 ? -9.823 -2.689 4.587 1.00 93.44 198 ALA A C 1
ATOM 1551 O O . ALA A 1 198 ? -9.442 -3.488 3.737 1.00 93.44 198 ALA A O 1
ATOM 1552 N N . GLU A 1 199 ? -10.430 -1.546 4.256 1.00 92.50 199 GLU A N 1
ATOM 1553 C CA . GLU A 1 199 ? -10.695 -1.160 2.866 1.00 92.50 199 GLU A CA 1
ATOM 1554 C C . GLU A 1 199 ? -9.400 -0.882 2.086 1.00 92.50 199 GLU A C 1
ATOM 1556 O O . GLU A 1 199 ? -9.257 -1.316 0.941 1.00 92.50 199 GLU A O 1
ATOM 1561 N N . ALA A 1 200 ? -8.421 -0.213 2.707 1.00 90.69 200 ALA A N 1
ATOM 1562 C CA . ALA A 1 200 ? -7.122 0.057 2.091 1.00 90.69 200 ALA A CA 1
ATOM 1563 C C . ALA A 1 200 ? -6.344 -1.227 1.751 1.00 90.69 200 ALA A C 1
ATOM 1565 O O . ALA A 1 200 ? -5.610 -1.249 0.760 1.00 90.69 200 ALA A O 1
ATOM 1566 N N . PHE A 1 201 ? -6.530 -2.287 2.548 1.00 93.81 201 PHE A N 1
ATOM 1567 C CA . PHE A 1 201 ? -5.864 -3.585 2.409 1.00 93.81 201 PHE A CA 1
ATOM 1568 C C . PHE A 1 201 ? -6.789 -4.722 1.951 1.00 93.81 201 PHE A C 1
ATOM 1570 O O . PHE A 1 201 ? -6.433 -5.892 2.064 1.00 93.81 201 PHE A O 1
ATOM 1577 N N . LYS A 1 202 ? -7.949 -4.405 1.360 1.00 92.50 202 LYS A N 1
ATOM 1578 C CA . LYS A 1 202 ? -8.970 -5.391 0.951 1.00 92.50 202 LYS A CA 1
ATOM 1579 C C . LYS A 1 202 ? -8.509 -6.450 -0.052 1.00 92.50 202 LYS A C 1
ATOM 1581 O O . LYS A 1 202 ? -9.241 -7.394 -0.323 1.00 92.50 202 LYS A O 1
ATOM 1586 N N . ARG A 1 203 ? -7.346 -6.240 -0.675 1.00 90.06 203 ARG A N 1
ATOM 1587 C CA . ARG A 1 203 ? -6.726 -7.179 -1.617 1.00 90.06 203 ARG A CA 1
ATOM 1588 C C . ARG A 1 203 ? -5.945 -8.293 -0.921 1.00 90.06 203 ARG A C 1
ATOM 1590 O O . ARG A 1 203 ? -5.543 -9.216 -1.611 1.00 90.06 203 ARG A O 1
ATOM 1597 N N . ALA A 1 204 ? -5.716 -8.196 0.390 1.00 92.12 204 ALA A N 1
ATOM 1598 C CA . ALA A 1 204 ? -5.114 -9.278 1.153 1.00 92.12 204 ALA A CA 1
ATOM 1599 C C . ALA A 1 204 ? -6.074 -10.475 1.251 1.00 92.12 204 ALA A C 1
ATOM 1601 O O . ALA A 1 204 ? -7.280 -10.280 1.422 1.00 92.12 204 ALA A O 1
ATOM 1602 N N . ASP A 1 205 ? -5.529 -11.689 1.171 1.00 89.12 205 ASP A N 1
ATOM 1603 C CA . ASP A 1 205 ? -6.303 -12.929 1.017 1.00 89.12 205 ASP A CA 1
ATOM 1604 C C . ASP A 1 205 ? -7.303 -13.166 2.171 1.00 89.12 205 ASP A C 1
ATOM 1606 O O . ASP A 1 205 ? -8.430 -13.602 1.932 1.00 89.12 205 ASP A O 1
ATOM 1610 N N . ASP A 1 206 ? -6.940 -12.807 3.410 1.00 91.12 206 ASP A N 1
ATOM 1611 C CA . ASP A 1 206 ? -7.831 -12.841 4.581 1.00 91.12 206 ASP A CA 1
ATOM 1612 C C . ASP A 1 206 ? -7.731 -11.563 5.432 1.00 91.12 206 ASP A C 1
ATOM 1614 O O . ASP A 1 206 ? -7.316 -11.563 6.593 1.00 91.12 206 ASP A O 1
ATOM 1618 N N . ILE A 1 207 ? -8.134 -10.427 4.854 1.00 92.31 207 ILE A N 1
ATOM 1619 C CA . ILE A 1 207 ? -8.118 -9.146 5.577 1.00 92.31 207 ILE A CA 1
ATOM 1620 C C . ILE A 1 207 ? -9.004 -9.158 6.837 1.00 92.31 207 ILE A C 1
ATOM 1622 O O . ILE A 1 207 ? -8.684 -8.507 7.830 1.00 92.31 207 ILE A O 1
ATOM 1626 N N . LYS A 1 208 ? -10.122 -9.899 6.825 1.00 90.25 208 LYS A N 1
ATOM 1627 C CA . LYS A 1 208 ? -11.073 -9.933 7.949 1.00 90.25 208 LYS A CA 1
ATOM 1628 C C . LYS A 1 208 ? -10.512 -10.736 9.123 1.00 90.25 208 LYS A C 1
ATOM 1630 O O . LYS A 1 208 ? -10.654 -10.297 10.267 1.00 90.25 208 LYS A O 1
ATOM 1635 N N . GLY A 1 209 ? -9.901 -11.889 8.848 1.00 91.44 209 GLY A N 1
ATOM 1636 C CA . GLY A 1 209 ? -9.177 -12.681 9.837 1.00 91.44 209 GLY A CA 1
ATOM 1637 C C . GLY A 1 209 ? -7.996 -11.906 10.403 1.00 91.44 209 GLY A C 1
ATOM 1638 O O . GLY A 1 209 ? -7.898 -11.773 11.620 1.00 91.44 209 GLY A O 1
ATOM 1639 N N . LEU A 1 210 ? -7.204 -11.264 9.540 1.00 93.06 210 LEU A N 1
ATOM 1640 C CA . LEU A 1 210 ? -6.052 -10.468 9.960 1.00 93.06 210 LEU A CA 1
ATOM 1641 C C . LEU A 1 210 ? -6.440 -9.304 10.884 1.00 93.06 210 LEU A C 1
ATOM 1643 O O . LEU A 1 210 ? -5.839 -9.118 11.936 1.00 93.06 210 LEU A O 1
ATOM 1647 N N . VAL A 1 211 ? -7.462 -8.514 10.535 1.00 92.75 211 VAL A N 1
ATOM 1648 C CA . VAL A 1 211 ? -7.923 -7.412 11.403 1.00 92.75 211 VAL A CA 1
ATOM 1649 C C . VAL A 1 211 ? -8.388 -7.935 12.761 1.00 92.75 211 VAL A C 1
ATOM 1651 O O . VAL A 1 211 ? -8.146 -7.290 13.781 1.00 92.75 211 VAL A O 1
ATOM 1654 N N . ARG A 1 212 ? -9.054 -9.095 12.787 1.00 91.38 212 ARG A N 1
ATOM 1655 C CA . ARG A 1 212 ? -9.488 -9.727 14.034 1.00 91.38 212 ARG A CA 1
ATOM 1656 C C . ARG A 1 212 ? -8.302 -10.126 14.897 1.00 91.38 212 ARG A C 1
ATOM 1658 O O . ARG A 1 212 ? -8.281 -9.736 16.056 1.00 91.38 212 ARG A O 1
ATOM 1665 N N . GLU A 1 213 ? -7.343 -10.842 14.324 1.00 92.31 213 GLU A N 1
ATOM 1666 C CA . GLU A 1 213 ? -6.122 -11.278 15.004 1.00 92.31 213 GLU A CA 1
ATOM 1667 C C . GLU A 1 213 ? -5.375 -10.081 15.606 1.00 92.31 213 GLU A C 1
ATOM 1669 O O . GLU A 1 213 ? -5.163 -10.023 16.816 1.00 92.31 213 GLU A O 1
ATOM 1674 N N . LEU A 1 214 ? -5.100 -9.051 14.798 1.00 92.88 214 LEU A N 1
ATOM 1675 C CA . LEU A 1 214 ? -4.375 -7.861 15.251 1.00 92.88 214 LEU A CA 1
ATOM 1676 C C . LEU A 1 214 ? -5.118 -7.092 16.353 1.00 92.88 214 LEU A C 1
ATOM 1678 O O . LEU A 1 214 ? -4.481 -6.536 17.249 1.00 92.88 214 LEU A O 1
ATOM 1682 N N . LEU A 1 215 ? -6.453 -7.023 16.291 1.00 90.38 215 LEU A N 1
ATOM 1683 C CA . LEU A 1 215 ? -7.257 -6.393 17.340 1.00 90.38 215 LEU A CA 1
ATOM 1684 C C . LEU A 1 215 ? -7.288 -7.234 18.618 1.00 90.38 215 LEU A C 1
ATOM 1686 O O . LEU A 1 215 ? -7.224 -6.666 19.704 1.00 90.38 215 LEU A O 1
ATOM 1690 N N . GLU A 1 216 ? -7.394 -8.557 18.509 1.00 88.81 216 GLU A N 1
ATOM 1691 C CA . GLU A 1 216 ? -7.385 -9.463 19.660 1.00 88.81 216 GLU A CA 1
ATOM 1692 C C . GLU A 1 216 ? -6.057 -9.389 20.422 1.00 88.81 216 GLU A C 1
ATOM 1694 O O . GLU A 1 216 ? -6.080 -9.315 21.650 1.00 88.81 216 GLU A O 1
ATOM 1699 N N . GLU A 1 217 ? -4.927 -9.292 19.717 1.00 89.44 217 GLU A N 1
ATOM 1700 C CA . GLU A 1 217 ? -3.610 -9.080 20.330 1.00 89.44 217 GLU A CA 1
ATOM 1701 C C . GLU A 1 217 ? -3.543 -7.770 21.126 1.00 89.44 217 GLU A C 1
ATOM 1703 O O . GLU A 1 217 ? -3.120 -7.756 22.282 1.00 89.44 217 GLU A O 1
ATOM 1708 N N . VAL A 1 218 ? -4.013 -6.664 20.543 1.00 88.62 218 VAL A N 1
ATOM 1709 C CA . VAL A 1 218 ? -3.977 -5.342 21.192 1.00 88.62 218 VAL A CA 1
ATOM 1710 C C . VAL A 1 218 ? -4.948 -5.254 22.375 1.00 88.62 218 VAL A C 1
ATOM 1712 O O . VAL A 1 218 ? -4.702 -4.531 23.338 1.00 88.62 218 VAL A O 1
ATOM 1715 N N . LEU A 1 219 ? -6.057 -5.993 22.326 1.00 87.06 219 LEU A N 1
ATOM 1716 C CA . LEU A 1 219 ? -7.090 -6.004 23.364 1.00 87.06 219 LEU A CA 1
ATOM 1717 C C . LEU A 1 219 ? -6.858 -7.058 24.455 1.00 87.06 219 LEU A C 1
ATOM 1719 O O . LEU A 1 219 ? -7.676 -7.152 25.376 1.00 87.06 219 LEU A O 1
ATOM 1723 N N . TYR A 1 220 ? -5.788 -7.852 24.366 1.00 85.38 220 TYR A N 1
ATOM 1724 C CA . TYR A 1 220 ? -5.547 -8.990 25.255 1.00 85.38 220 TYR A CA 1
ATOM 1725 C C . TYR A 1 220 ? -5.544 -8.596 26.742 1.00 85.38 220 TYR A C 1
ATOM 1727 O O . TYR A 1 220 ? -6.147 -9.283 27.565 1.00 85.38 220 TYR A O 1
ATOM 1735 N N . GLU A 1 221 ? -4.947 -7.450 27.080 1.00 82.00 221 GLU A N 1
ATOM 1736 C CA . GLU A 1 221 ? -4.853 -6.941 28.459 1.00 82.00 221 GLU A CA 1
ATOM 1737 C C . GLU A 1 221 ? -6.022 -6.021 28.870 1.00 82.00 221 GLU A C 1
ATOM 1739 O O . GLU A 1 221 ? -6.071 -5.521 29.996 1.00 82.00 221 GLU A O 1
ATOM 1744 N N . GLU A 1 222 ? -6.983 -5.772 27.976 1.00 84.44 222 GLU A N 1
ATOM 1745 C CA . GLU A 1 222 ? -8.092 -4.850 28.227 1.00 84.44 222 GLU A CA 1
ATOM 1746 C C . GLU A 1 222 ? -9.268 -5.500 28.968 1.00 84.44 222 GLU A C 1
ATOM 1748 O O . GLU A 1 222 ? -9.477 -6.713 28.971 1.00 84.44 222 GLU A O 1
ATOM 1753 N N . THR A 1 223 ? -10.106 -4.664 29.589 1.00 81.31 223 THR A N 1
ATOM 1754 C CA . THR A 1 223 ? -11.285 -5.151 30.319 1.00 81.31 223 THR A CA 1
ATOM 1755 C C . THR A 1 223 ? -12.291 -5.845 29.394 1.00 81.31 223 THR A C 1
ATOM 1757 O O . THR A 1 223 ? -12.472 -5.446 28.241 1.00 81.31 223 THR A O 1
ATOM 1760 N N . ALA A 1 224 ? -13.049 -6.811 29.925 1.00 79.94 224 ALA A N 1
ATOM 1761 C CA . ALA A 1 224 ? -14.108 -7.499 29.178 1.00 79.94 224 ALA A CA 1
ATOM 1762 C C . ALA A 1 224 ? -15.148 -6.534 28.567 1.00 79.94 224 ALA A C 1
ATOM 1764 O O . ALA A 1 224 ? -15.682 -6.797 27.490 1.00 79.94 224 ALA A O 1
ATOM 1765 N N . ALA A 1 225 ? -15.412 -5.396 29.222 1.00 75.56 225 ALA A N 1
ATOM 1766 C CA . ALA A 1 225 ? -16.300 -4.356 28.703 1.0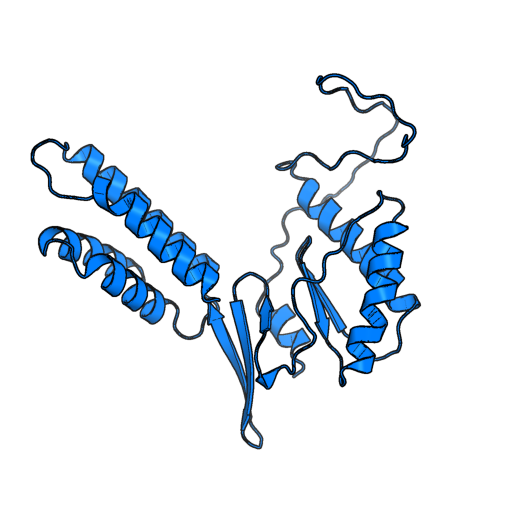0 75.56 225 ALA A CA 1
ATOM 1767 C C . ALA A 1 225 ? -15.715 -3.662 27.458 1.00 75.56 225 ALA A C 1
ATOM 1769 O O . ALA A 1 225 ? -16.424 -3.481 26.466 1.00 75.56 225 ALA A O 1
ATOM 1770 N N . THR A 1 226 ? -14.419 -3.329 27.481 1.00 77.75 226 THR A N 1
ATOM 1771 C CA . THR A 1 226 ? -13.694 -2.789 26.318 1.00 77.75 226 THR A CA 1
ATOM 1772 C C . THR A 1 226 ? -13.669 -3.813 25.181 1.00 77.75 226 THR A C 1
ATOM 1774 O O . THR A 1 226 ? -14.062 -3.498 24.060 1.00 77.75 226 THR A O 1
ATOM 1777 N N . GLN A 1 227 ? -13.314 -5.068 25.470 1.00 81.88 227 GLN A N 1
ATOM 1778 C CA . GLN A 1 227 ? -13.297 -6.147 24.476 1.00 81.88 227 GLN A CA 1
ATOM 1779 C C . GLN A 1 227 ? -14.675 -6.353 23.824 1.00 81.88 227 GLN A C 1
ATOM 1781 O O . GLN A 1 227 ? -14.779 -6.506 22.605 1.00 81.88 227 GLN A O 1
ATOM 1786 N N . PHE A 1 228 ? -15.757 -6.315 24.609 1.00 80.50 228 PHE A N 1
ATOM 1787 C CA . PHE A 1 228 ? -17.119 -6.447 24.090 1.00 80.50 228 PHE A CA 1
ATOM 1788 C C . PHE A 1 228 ? -17.499 -5.306 23.138 1.00 80.50 228 PHE A C 1
ATOM 1790 O O . PHE A 1 228 ? -18.091 -5.563 22.087 1.00 80.50 228 PHE A O 1
ATOM 1797 N N . ALA A 1 229 ? -17.129 -4.062 23.459 1.00 77.56 229 ALA A N 1
ATOM 1798 C CA . ALA A 1 229 ? -17.379 -2.918 22.585 1.00 77.56 229 ALA A CA 1
ATOM 1799 C C . ALA A 1 229 ? -16.684 -3.089 21.221 1.00 77.56 229 ALA A C 1
ATOM 1801 O O . ALA A 1 229 ? -17.312 -2.905 20.177 1.00 77.56 229 ALA A O 1
ATOM 1802 N N . PHE A 1 230 ? -15.435 -3.556 21.210 1.00 82.50 230 PHE A N 1
ATOM 1803 C CA . PHE A 1 230 ? -14.668 -3.785 19.981 1.00 82.50 230 PHE A CA 1
ATOM 1804 C C . PHE A 1 230 ? -15.182 -4.968 19.147 1.00 82.50 230 PHE A C 1
ATOM 1806 O O . PHE A 1 230 ? -15.136 -4.924 17.917 1.00 82.50 230 PHE A O 1
ATOM 1813 N N . ARG A 1 231 ? -15.787 -5.990 19.768 1.00 80.94 231 ARG A N 1
ATOM 1814 C CA . ARG A 1 231 ? -16.456 -7.075 19.022 1.00 80.94 231 ARG A CA 1
ATOM 1815 C C . ARG A 1 231 ? -17.590 -6.570 18.126 1.00 80.94 231 ARG A C 1
ATOM 1817 O O . ARG A 1 231 ? -17.868 -7.186 17.098 1.00 80.94 231 ARG A O 1
ATOM 1824 N N . SER A 1 232 ? -18.236 -5.454 18.472 1.00 79.25 232 SER A N 1
ATOM 1825 C CA . SER A 1 232 ? -19.252 -4.838 17.605 1.00 79.25 232 SER A CA 1
ATOM 1826 C C . SER A 1 232 ? -18.658 -4.259 16.309 1.00 79.25 232 SER A C 1
ATOM 1828 O O . SER A 1 232 ? -19.301 -4.305 15.258 1.00 79.25 232 SER A O 1
ATOM 1830 N N . ILE A 1 233 ? -17.405 -3.794 16.354 1.00 79.94 233 ILE A N 1
ATOM 1831 C CA . ILE A 1 233 ? -16.662 -3.298 15.188 1.00 79.94 233 ILE A CA 1
ATOM 1832 C C . ILE A 1 233 ? -16.324 -4.462 14.262 1.00 79.94 233 ILE A C 1
ATOM 1834 O O . ILE A 1 233 ? -16.576 -4.376 13.065 1.00 79.94 233 ILE A O 1
ATOM 1838 N N . LEU A 1 234 ? -15.863 -5.586 14.818 1.00 76.69 234 LEU A N 1
ATOM 1839 C CA . LEU A 1 234 ? -15.575 -6.798 14.044 1.00 76.69 234 LEU A CA 1
ATOM 1840 C C . LEU A 1 234 ? -16.805 -7.333 13.302 1.00 76.69 234 LEU A C 1
ATOM 1842 O O . LEU A 1 234 ? -16.694 -7.789 12.168 1.00 76.69 234 LEU A O 1
ATOM 1846 N N . ARG A 1 235 ? -17.996 -7.230 13.905 1.00 80.00 235 ARG A N 1
ATOM 1847 C CA . ARG A 1 235 ? -19.258 -7.572 13.229 1.00 80.00 235 ARG A CA 1
ATOM 1848 C C . ARG A 1 235 ? -19.588 -6.638 12.067 1.00 80.00 235 ARG A C 1
ATOM 1850 O O . ARG A 1 235 ? -20.309 -7.048 11.177 1.00 80.00 235 ARG A O 1
ATOM 1857 N N . SER A 1 236 ? -19.076 -5.409 12.072 1.00 76.69 236 SER A N 1
ATOM 1858 C CA . SER A 1 236 ? -19.306 -4.434 10.999 1.00 76.69 236 SER A CA 1
ATOM 1859 C C . SER A 1 236 ? -18.417 -4.670 9.770 1.00 76.69 236 SER A C 1
ATOM 1861 O O . SER A 1 236 ? -18.582 -3.974 8.776 1.00 76.69 236 SER A O 1
ATOM 1863 N N . LEU A 1 237 ? -17.471 -5.617 9.833 1.00 69.94 237 LEU A N 1
ATOM 1864 C CA . LEU A 1 237 ? -16.624 -6.019 8.704 1.00 69.94 237 LEU A CA 1
ATOM 1865 C C . LEU A 1 237 ? -17.301 -7.060 7.791 1.00 69.94 237 LEU A C 1
ATOM 1867 O O . LEU A 1 237 ? -16.673 -7.506 6.831 1.00 69.94 237 LEU A O 1
ATOM 1871 N N . THR A 1 238 ? -18.529 -7.508 8.093 1.00 56.69 238 THR A N 1
ATOM 1872 C CA . THR A 1 238 ? -19.310 -8.425 7.237 1.00 56.69 238 THR A CA 1
ATOM 1873 C C . THR A 1 238 ? -19.754 -7.736 5.965 1.00 56.69 238 THR A C 1
ATOM 1875 O O . THR A 1 238 ? -19.340 -8.254 4.904 1.00 56.69 238 THR A O 1
#